Protein AF-A0A399D412-F1 (afdb_monomer_lite)

pLDDT: mean 75.45, std 20.26, range [28.3, 97.81]

Organism: NCBI:txid1628158

Sequence (293 aa):
MKQNFAQKLLRFIIVVLCISCSSNGYAQKTFTVICDKTDNTVKVVESEVKSPNFIPIKGGFPFRQVAQKWIDQNYTTTQCNPGEIIDQIKTQSQPQNAPPQQNNATTPQQNKPASGNSNLQTQSSQAPDKFNNTSLLLDIKFSNLGKTLMLKNNLVPGIELGVEQLIGKEIYVGTGILFNAYYATIDQGGENSQFYYFGRIPAFLGYRTKTSGMVFMGEAGVQVNTKMVSTEDDRSVMGRTGTDSSVNLLGRLKMGSETVMFELGTELWLTKLFENYEDFNMTSIYLGLRFYF

Secondary structure (DSSP, 8-state):
-THHHHHHHHHHHHHHHHHHTT--------EEEEEETTTTEEEEEETT---TTEEEEEEEESSHHHHHHHHHHH-SSSB--HHHHHHHHHHHTS----PPPP-------------------------------EEEEEEEEEETHHHHTT-SSS-EEEEEEEEEEEEESSEEEEEEEEEEEEEEEEESSSEEEEEEEEEEEEEEEEEEEEETTEEEEEEEEEEEEPPPEESSSS-SBTTBPBPTTEEEEEEEEEEE-SSEEEEEEEEEE-S-SBTT-TT---EEEEEEEEEE-

Radius of gyration: 26.48 Å; chains: 1; bounding box: 76×54×76 Å

Structure (mmCIF, N/CA/C/O backbone):
data_AF-A0A399D412-F1
#
_entry.id   AF-A0A399D412-F1
#
loop_
_atom_site.group_PDB
_atom_site.id
_atom_site.type_symbol
_atom_site.label_atom_id
_atom_site.label_alt_id
_atom_site.label_comp_id
_atom_site.label_asym_id
_atom_site.label_entity_id
_atom_site.label_seq_id
_atom_site.pdbx_PDB_ins_code
_atom_site.Cartn_x
_atom_site.Cartn_y
_atom_site.Cartn_z
_atom_site.occupancy
_atom_site.B_iso_or_equiv
_atom_site.auth_seq_id
_atom_site.auth_comp_id
_atom_site.auth_asym_id
_atom_site.auth_atom_id
_atom_site.pdbx_PDB_model_num
ATOM 1 N N . MET A 1 1 ? -7.552 -15.126 34.693 1.00 50.28 1 MET A N 1
ATOM 2 C CA . MET A 1 1 ? -7.941 -14.339 33.493 1.00 50.28 1 MET A CA 1
ATOM 3 C C . MET A 1 1 ? -6.876 -14.240 32.387 1.00 50.28 1 MET A C 1
ATOM 5 O O . MET A 1 1 ? -7.272 -14.040 31.249 1.00 50.28 1 MET A O 1
ATOM 9 N N . LYS A 1 2 ? -5.564 -14.416 32.636 1.00 47.50 2 LYS A N 1
ATOM 10 C CA . LYS A 1 2 ? -4.517 -14.261 31.593 1.00 47.50 2 LYS A CA 1
ATOM 11 C C . LYS A 1 2 ? -4.468 -15.362 30.508 1.00 47.50 2 LYS A C 1
ATOM 13 O O . LYS A 1 2 ? -4.038 -15.080 29.397 1.00 47.50 2 LYS A O 1
ATOM 18 N N . GLN A 1 3 ? -4.950 -16.581 30.779 1.00 52.12 3 GLN A N 1
ATOM 19 C CA . GLN A 1 3 ? -4.881 -17.704 29.820 1.00 52.12 3 GLN A CA 1
ATOM 20 C C . GLN A 1 3 ? -5.785 -17.550 28.581 1.00 52.12 3 GLN A C 1
ATOM 22 O O . GLN A 1 3 ? -5.447 -18.058 27.517 1.00 52.12 3 GLN A O 1
ATOM 27 N N . ASN A 1 4 ? -6.887 -16.797 28.670 1.00 62.22 4 ASN A N 1
ATOM 28 C CA . ASN A 1 4 ? -7.841 -16.668 27.559 1.00 62.22 4 ASN A CA 1
ATOM 29 C C . ASN A 1 4 ? -7.385 -15.707 26.449 1.00 62.22 4 ASN A C 1
ATOM 31 O O . ASN A 1 4 ? -7.871 -15.806 25.326 1.00 62.22 4 ASN A O 1
ATOM 35 N N . PHE A 1 5 ? -6.475 -14.771 26.733 1.00 57.50 5 PHE A N 1
ATOM 36 C CA . PHE A 1 5 ? -6.055 -13.772 25.746 1.00 57.50 5 PHE A CA 1
ATOM 37 C C . PHE A 1 5 ? -5.036 -14.342 24.755 1.00 57.50 5 PHE A C 1
ATOM 39 O O . PHE A 1 5 ? -5.228 -14.226 23.549 1.00 57.50 5 PHE A O 1
ATOM 46 N N . ALA A 1 6 ? -4.014 -15.046 25.252 1.00 63.59 6 ALA A N 1
ATOM 47 C CA . ALA A 1 6 ? -2.998 -15.678 24.407 1.00 63.59 6 ALA A CA 1
ATOM 48 C C . ALA A 1 6 ? -3.611 -16.719 23.455 1.00 63.59 6 ALA A C 1
ATOM 50 O O . ALA A 1 6 ? -3.261 -16.778 22.280 1.00 63.59 6 ALA A O 1
ATOM 51 N N . GLN A 1 7 ? -4.592 -17.487 23.936 1.00 65.94 7 GLN A N 1
ATOM 52 C CA . GLN A 1 7 ? -5.271 -18.496 23.127 1.00 65.94 7 GLN A CA 1
ATOM 53 C C . GLN A 1 7 ? -6.190 -17.878 22.059 1.00 65.94 7 GLN A C 1
ATOM 55 O O . GLN A 1 7 ? -6.296 -18.415 20.958 1.00 65.94 7 GLN A O 1
ATOM 60 N N . LYS A 1 8 ? -6.822 -16.730 22.346 1.00 66.62 8 LYS A N 1
ATOM 61 C CA . LYS A 1 8 ? -7.609 -15.968 21.361 1.00 66.62 8 LYS A CA 1
ATOM 62 C C . LYS A 1 8 ? -6.719 -15.288 20.317 1.00 66.62 8 LYS A C 1
ATOM 64 O O . LYS A 1 8 ? -7.045 -15.337 19.136 1.00 66.62 8 LYS A O 1
ATOM 69 N N . LEU A 1 9 ? -5.582 -14.731 20.736 1.00 61.41 9 LEU A N 1
ATOM 70 C CA . LEU A 1 9 ? -4.597 -14.111 19.848 1.00 61.41 9 LEU A CA 1
ATOM 71 C C . LEU A 1 9 ? -3.984 -15.140 18.888 1.00 61.41 9 LEU A C 1
ATOM 73 O O . LEU A 1 9 ? -3.915 -14.894 17.689 1.00 61.41 9 LEU A O 1
ATOM 77 N N . LEU A 1 10 ? -3.623 -16.323 19.394 1.00 74.75 10 LEU A N 1
ATOM 78 C CA . LEU A 1 10 ? -3.091 -17.410 18.571 1.00 74.75 10 LEU A CA 1
ATOM 79 C C . LEU A 1 10 ? -4.107 -17.876 17.518 1.00 74.75 10 LEU A C 1
ATOM 81 O O . LEU A 1 10 ? -3.754 -18.060 16.357 1.00 74.75 10 LEU A O 1
ATOM 85 N N . ARG A 1 11 ? -5.385 -18.015 17.898 1.00 72.00 11 ARG A N 1
ATOM 86 C CA . ARG A 1 11 ? -6.461 -18.373 16.958 1.00 72.00 11 ARG A CA 1
ATOM 87 C C . ARG A 1 11 ? -6.680 -17.297 15.896 1.00 72.00 11 ARG A C 1
ATOM 89 O O . ARG A 1 11 ? -6.869 -17.639 14.736 1.00 72.00 11 ARG A O 1
ATOM 96 N N . PHE A 1 12 ? -6.618 -16.022 16.274 1.00 73.19 12 PHE A N 1
ATOM 97 C CA . PHE A 1 12 ? -6.732 -14.910 15.332 1.00 73.19 12 PHE A CA 1
ATOM 98 C C . PHE A 1 12 ? -5.582 -14.907 14.315 1.00 73.19 12 PHE A C 1
ATOM 100 O O . PHE A 1 12 ? -5.836 -14.818 13.119 1.00 73.19 12 PHE A O 1
ATOM 107 N N . ILE A 1 13 ? -4.339 -15.102 14.772 1.00 72.00 13 ILE A N 1
ATOM 108 C CA . ILE A 1 13 ? -3.161 -15.195 13.894 1.00 72.00 13 ILE A CA 1
ATOM 109 C C . ILE A 1 13 ? -3.310 -16.351 12.900 1.00 72.00 13 ILE A C 1
ATOM 111 O O . ILE A 1 13 ? -3.054 -16.163 11.716 1.00 72.00 13 ILE A O 1
ATOM 115 N N . ILE A 1 14 ? -3.767 -17.524 13.351 1.00 76.19 14 ILE A N 1
ATOM 116 C CA . ILE A 1 14 ? -3.972 -18.690 12.476 1.00 76.19 14 ILE A CA 1
ATOM 117 C C . ILE A 1 14 ? -5.048 -18.408 11.420 1.00 76.19 14 ILE A C 1
ATOM 119 O O . ILE A 1 14 ? -4.842 -18.715 10.251 1.00 76.19 14 ILE A O 1
ATOM 123 N N . VAL A 1 15 ? -6.170 -17.788 11.800 1.00 74.12 15 VAL A N 1
ATOM 124 C CA . VAL A 1 15 ? -7.241 -17.434 10.853 1.00 74.12 15 VAL A CA 1
ATOM 125 C C . VAL A 1 15 ? -6.747 -16.426 9.816 1.00 74.12 15 VAL A C 1
ATOM 127 O O . VAL A 1 15 ? -6.987 -16.618 8.627 1.00 74.12 15 VAL A O 1
ATOM 130 N N . VAL A 1 16 ? -6.004 -15.401 10.241 1.00 68.00 16 VAL A N 1
ATOM 131 C CA . VAL A 1 16 ? -5.380 -14.431 9.330 1.00 68.00 16 VAL A CA 1
ATOM 132 C C . VAL A 1 16 ? -4.408 -15.127 8.376 1.00 68.00 16 VAL A C 1
ATOM 134 O O . VAL A 1 16 ? -4.472 -14.891 7.175 1.00 68.00 16 VAL A O 1
ATOM 137 N N . LEU A 1 17 ? -3.565 -16.037 8.875 1.00 59.31 17 LEU A N 1
ATOM 138 C CA . LEU A 1 17 ? -2.617 -16.786 8.048 1.00 59.31 17 LEU A CA 1
ATOM 139 C C . LEU A 1 17 ? -3.335 -17.665 7.005 1.00 59.31 17 LEU A C 1
ATOM 141 O O . LEU A 1 17 ? -2.934 -17.697 5.845 1.00 59.31 17 LEU A O 1
ATOM 145 N N . CYS A 1 18 ? -4.429 -18.332 7.389 1.00 57.56 18 CYS A N 1
ATOM 146 C CA . CYS A 1 18 ? -5.237 -19.146 6.477 1.00 57.56 18 CYS A CA 1
ATOM 147 C C . CYS A 1 18 ? -5.948 -18.309 5.399 1.00 57.56 18 CYS A C 1
ATOM 149 O O . CYS A 1 18 ? -6.050 -18.753 4.253 1.00 57.56 18 CYS A O 1
ATOM 151 N N . ILE A 1 19 ? -6.406 -17.099 5.736 1.00 59.94 19 ILE A N 1
ATOM 152 C CA . ILE A 1 19 ? -7.005 -16.164 4.769 1.00 59.94 19 ILE A CA 1
ATOM 153 C C . ILE A 1 19 ? -5.931 -15.645 3.796 1.00 59.94 19 ILE A C 1
ATOM 155 O O . ILE A 1 19 ? -6.158 -15.618 2.589 1.00 59.94 19 ILE A O 1
ATOM 159 N N . SER A 1 20 ? -4.727 -15.336 4.284 1.00 50.75 20 SER A N 1
ATOM 160 C CA . SER A 1 20 ? -3.604 -14.896 3.443 1.00 50.75 20 SER A CA 1
ATOM 161 C C . SER A 1 20 ? -3.087 -15.986 2.493 1.00 50.75 20 SER A C 1
ATOM 163 O O . SER A 1 20 ? -2.606 -15.675 1.409 1.00 50.75 20 SER A O 1
ATOM 165 N N . CYS A 1 21 ? -3.203 -17.268 2.856 1.00 49.47 21 CYS A N 1
ATOM 166 C CA . CYS A 1 21 ? -2.848 -18.382 1.966 1.00 49.47 21 CYS A CA 1
ATOM 167 C C . CYS A 1 21 ? -3.932 -18.721 0.928 1.00 49.47 21 CYS A C 1
ATOM 169 O O . CYS A 1 21 ? -3.657 -19.486 0.006 1.00 49.47 21 CYS A O 1
ATOM 171 N N . SER A 1 22 ? -5.152 -18.187 1.056 1.00 45.44 22 SER A N 1
ATOM 172 C CA . SER A 1 22 ? -6.260 -18.455 0.125 1.00 45.44 22 SER A CA 1
ATOM 173 C C . SER A 1 22 ? -6.490 -17.344 -0.907 1.00 45.44 22 SER A C 1
ATOM 175 O O . SER A 1 22 ? -7.278 -17.531 -1.836 1.00 45.44 22 SER A O 1
ATOM 177 N N . SER A 1 23 ? -5.747 -16.233 -0.842 1.00 44.00 23 SER A N 1
ATOM 178 C CA . SER A 1 23 ? -5.711 -15.232 -1.910 1.00 44.00 23 SER A CA 1
ATOM 179 C C . SER A 1 23 ? -4.817 -15.692 -3.066 1.00 44.00 23 SER A C 1
ATOM 181 O O . SER A 1 23 ? -3.733 -15.155 -3.291 1.00 44.00 23 SER A O 1
ATOM 183 N N . ASN A 1 24 ? -5.288 -16.672 -3.840 1.00 40.19 24 ASN A N 1
ATOM 184 C CA . ASN A 1 24 ? -4.890 -16.764 -5.241 1.00 40.19 24 ASN A CA 1
ATOM 185 C C . ASN A 1 24 ? -5.432 -15.507 -5.927 1.00 40.19 24 ASN A C 1
ATOM 187 O O . ASN A 1 24 ? -6.627 -15.411 -6.209 1.00 40.19 24 ASN A O 1
ATOM 191 N N . GLY A 1 25 ? -4.564 -14.513 -6.111 1.00 42.28 25 GLY A N 1
ATOM 192 C CA . GLY A 1 25 ? -4.882 -13.293 -6.835 1.00 42.28 25 GLY A CA 1
ATOM 193 C C . GLY A 1 25 ? -5.273 -13.640 -8.264 1.00 42.28 25 GLY A C 1
ATOM 194 O O . GLY A 1 25 ? -4.416 -13.849 -9.117 1.00 42.28 25 GLY A O 1
ATOM 195 N N . TYR A 1 26 ? -6.574 -13.700 -8.533 1.00 40.09 26 TYR A N 1
ATOM 196 C CA . TYR A 1 26 ? -7.071 -13.546 -9.888 1.00 40.09 26 TYR A CA 1
ATOM 197 C C . TYR A 1 26 ? -6.725 -12.117 -10.304 1.00 40.09 26 TYR A C 1
ATOM 199 O O . TYR A 1 26 ? -7.388 -11.169 -9.883 1.00 40.09 26 TYR A O 1
ATOM 207 N N . ALA A 1 27 ? -5.654 -11.958 -11.084 1.00 48.38 27 ALA A N 1
ATOM 208 C CA . ALA A 1 27 ? -5.396 -10.724 -11.806 1.00 48.38 27 ALA A CA 1
ATOM 209 C C . ALA A 1 27 ? -6.694 -10.331 -12.527 1.00 48.38 27 ALA A C 1
ATOM 211 O O . ALA A 1 27 ? -7.314 -11.156 -13.208 1.00 48.38 27 ALA A O 1
ATOM 212 N N . GLN A 1 28 ? -7.165 -9.105 -12.298 1.00 56.47 28 GLN A N 1
ATOM 213 C CA . GLN A 1 28 ? -8.397 -8.622 -12.901 1.00 56.47 28 GLN A CA 1
ATOM 214 C C . GLN A 1 28 ? -8.167 -8.507 -14.410 1.00 56.47 28 GLN A C 1
ATOM 216 O O . GLN A 1 28 ? -7.601 -7.527 -14.889 1.00 56.47 28 GLN A O 1
ATOM 221 N N . LYS A 1 29 ? -8.571 -9.541 -15.154 1.00 70.44 29 LYS A N 1
ATOM 222 C CA . LYS A 1 29 ? -8.449 -9.580 -16.610 1.00 70.44 29 LYS A CA 1
ATOM 223 C C . LYS A 1 29 ? -9.196 -8.392 -17.203 1.00 70.44 29 LYS A C 1
ATOM 225 O O . LYS A 1 29 ? -10.419 -8.310 -17.103 1.00 70.44 29 LYS A O 1
ATOM 230 N N . THR A 1 30 ? -8.461 -7.474 -17.816 1.00 79.62 30 THR A N 1
ATOM 231 C CA . THR A 1 30 ? -9.054 -6.393 -18.604 1.00 79.62 30 THR A CA 1
ATOM 232 C C . THR A 1 30 ? -9.089 -6.789 -20.073 1.00 79.62 30 THR A C 1
ATOM 234 O O . THR A 1 30 ? -8.320 -7.638 -20.529 1.00 79.62 30 THR A O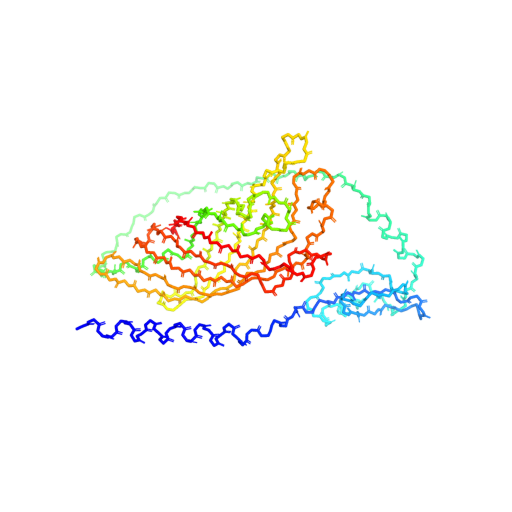 1
ATOM 237 N N . PHE A 1 31 ? -9.999 -6.180 -20.821 1.00 80.12 31 PHE A N 1
ATOM 238 C CA . PHE A 1 31 ? -10.191 -6.429 -22.240 1.00 80.12 31 PHE A CA 1
ATOM 239 C C . PHE A 1 31 ? -9.891 -5.168 -23.042 1.00 80.12 31 PHE A C 1
ATOM 241 O O . PHE A 1 31 ? -10.177 -4.046 -22.613 1.00 80.12 31 PHE A O 1
ATOM 248 N N . THR A 1 32 ? -9.343 -5.372 -24.232 1.00 81.88 32 THR A N 1
ATOM 249 C CA . THR A 1 32 ? -9.021 -4.324 -25.193 1.00 81.88 32 THR A CA 1
ATOM 250 C C . THR A 1 32 ? -9.674 -4.652 -26.527 1.00 81.88 32 THR A C 1
ATOM 252 O O . THR A 1 32 ? -9.664 -5.793 -26.986 1.00 81.88 32 THR A O 1
ATOM 255 N N . VAL A 1 33 ? -10.275 -3.638 -27.138 1.00 84.25 33 VAL A N 1
ATOM 256 C CA . VAL A 1 33 ? -10.802 -3.685 -28.498 1.00 84.25 33 VAL A CA 1
ATOM 257 C C . VAL A 1 33 ? -9.667 -3.354 -29.455 1.00 84.25 33 VAL A C 1
ATOM 259 O O . VAL A 1 33 ? -9.006 -2.322 -29.313 1.00 84.25 33 VAL A O 1
ATOM 262 N N . ILE A 1 34 ? -9.443 -4.236 -30.420 1.00 85.81 34 ILE A N 1
ATOM 263 C CA . ILE A 1 34 ? -8.365 -4.159 -31.404 1.00 85.81 34 ILE A CA 1
ATOM 264 C C . ILE A 1 34 ? -8.921 -4.226 -32.828 1.00 85.81 34 ILE A C 1
ATOM 266 O O . ILE A 1 34 ? -9.996 -4.779 -33.047 1.00 85.81 34 ILE A O 1
ATOM 270 N N . CYS A 1 35 ? -8.155 -3.728 -33.793 1.00 83.94 35 CYS A N 1
ATOM 271 C CA . CYS A 1 35 ? -8.269 -4.104 -35.199 1.00 83.94 35 CYS A CA 1
ATOM 272 C C . CYS A 1 35 ? -7.188 -5.143 -35.518 1.00 83.94 35 CYS A C 1
ATOM 274 O O . CYS A 1 35 ? -6.001 -4.894 -35.285 1.00 83.94 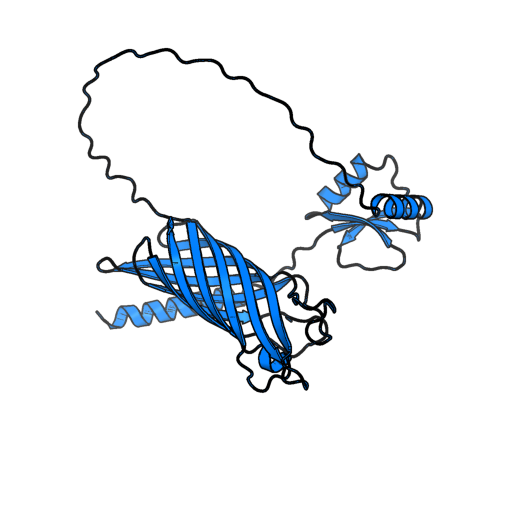35 CYS A O 1
ATOM 276 N N . ASP A 1 36 ? -7.590 -6.310 -36.013 1.00 82.81 36 ASP A N 1
ATOM 277 C CA . ASP A 1 36 ? -6.678 -7.375 -36.422 1.00 82.81 36 ASP A CA 1
ATOM 278 C C . ASP A 1 36 ? -6.274 -7.186 -37.891 1.00 82.81 36 ASP A C 1
ATOM 280 O O . ASP A 1 36 ? -7.111 -7.230 -38.787 1.00 82.81 36 ASP A O 1
ATOM 284 N N . LYS A 1 37 ? -4.979 -6.978 -38.150 1.00 80.62 37 LYS A N 1
ATOM 285 C CA . LYS A 1 37 ? -4.427 -6.780 -39.501 1.00 80.62 37 LYS A CA 1
ATOM 286 C C . LYS A 1 37 ? -4.521 -8.027 -40.383 1.00 80.62 37 LYS A C 1
ATOM 288 O O . LYS A 1 37 ? -4.334 -7.916 -41.590 1.00 80.62 37 LYS A O 1
ATOM 293 N N . THR A 1 38 ? -4.719 -9.211 -39.800 1.00 82.38 38 THR A N 1
ATOM 294 C CA . THR A 1 38 ? -4.730 -10.468 -40.565 1.00 82.38 38 THR A CA 1
ATOM 295 C C . THR A 1 38 ? -6.033 -10.677 -41.325 1.00 82.38 38 THR A C 1
ATOM 297 O O . THR A 1 38 ? -6.003 -11.171 -42.449 1.00 82.38 38 THR A O 1
ATOM 300 N N . ASP A 1 39 ? -7.159 -10.273 -40.739 1.00 83.19 39 ASP A N 1
ATOM 301 C CA . ASP A 1 39 ? -8.488 -10.418 -41.336 1.00 83.19 39 ASP A CA 1
ATOM 302 C C . ASP A 1 39 ? -9.276 -9.104 -41.422 1.00 83.19 39 ASP A C 1
ATOM 304 O O . ASP A 1 39 ? -10.410 -9.101 -41.896 1.00 83.19 39 ASP A O 1
ATOM 308 N N . ASN A 1 40 ? -8.660 -7.982 -41.033 1.00 83.44 40 ASN A N 1
ATOM 309 C CA . ASN A 1 40 ? -9.241 -6.640 -41.052 1.00 83.44 40 ASN A CA 1
ATOM 310 C C . ASN A 1 40 ? -10.556 -6.556 -40.268 1.00 83.44 40 ASN A C 1
ATOM 312 O O . ASN A 1 40 ? -11.502 -5.891 -40.697 1.00 83.44 40 ASN A O 1
ATOM 316 N N . THR A 1 41 ? -10.631 -7.232 -39.117 1.00 83.06 41 THR A N 1
ATOM 317 C CA . THR A 1 41 ? -11.820 -7.205 -38.255 1.00 83.06 41 THR A CA 1
ATOM 318 C C . THR A 1 41 ? -11.560 -6.633 -36.867 1.00 83.06 41 THR A C 1
ATOM 320 O O . THR A 1 41 ? -10.465 -6.738 -36.305 1.00 83.06 41 THR A O 1
ATOM 323 N N . VAL A 1 42 ? -12.596 -6.014 -36.298 1.00 84.94 42 VAL A N 1
ATOM 324 C CA . VAL A 1 42 ? -12.584 -5.514 -34.923 1.00 84.94 42 VAL A CA 1
ATOM 325 C C . VAL A 1 42 ? -12.866 -6.667 -33.969 1.00 84.94 42 VAL A C 1
ATOM 327 O O . VAL A 1 42 ? -13.893 -7.338 -34.073 1.00 84.94 42 VAL A O 1
ATOM 330 N N . LYS A 1 43 ? -11.967 -6.890 -33.010 1.00 86.06 43 LYS A N 1
ATOM 331 C CA . LYS A 1 43 ? -12.070 -7.985 -32.038 1.00 86.06 43 LYS A CA 1
ATOM 332 C C . LYS A 1 43 ? -11.839 -7.492 -30.621 1.00 86.06 43 LYS A C 1
ATOM 334 O O . LYS A 1 43 ? -11.147 -6.506 -30.386 1.00 86.06 43 LYS A O 1
ATOM 339 N N . VAL A 1 44 ? -12.382 -8.233 -29.662 1.00 84.19 44 VAL A N 1
ATOM 340 C CA . VAL A 1 44 ? -12.054 -8.072 -28.244 1.00 84.19 44 VAL A CA 1
ATOM 341 C C . VAL A 1 44 ? -11.014 -9.115 -27.857 1.00 84.19 44 VAL A C 1
ATOM 343 O O . VAL A 1 44 ? -11.271 -10.312 -27.993 1.00 84.19 44 VAL A O 1
ATOM 346 N N . VAL A 1 45 ? -9.880 -8.664 -27.331 1.00 82.88 45 VAL A N 1
ATOM 347 C CA . VAL A 1 45 ? -8.813 -9.515 -26.788 1.00 82.88 45 VAL A CA 1
ATOM 348 C C . VAL A 1 45 ? -8.571 -9.190 -25.317 1.00 82.88 45 VAL A C 1
ATOM 350 O O . VAL A 1 45 ? -8.937 -8.116 -24.837 1.00 82.88 45 VAL A O 1
ATOM 353 N N . GLU A 1 46 ? -7.982 -10.126 -24.575 1.00 81.19 46 GLU A N 1
ATOM 354 C CA . GLU A 1 46 ? -7.469 -9.831 -23.233 1.00 81.19 46 GLU A CA 1
ATOM 355 C C . GLU A 1 46 ? -6.306 -8.834 -23.363 1.00 81.19 46 GLU A C 1
ATOM 357 O O . GLU A 1 46 ? -5.471 -8.977 -24.256 1.00 81.19 46 GLU A O 1
ATOM 362 N N . SER A 1 47 ? -6.246 -7.816 -22.500 1.00 76.62 47 SER A N 1
ATOM 363 C CA . SER A 1 47 ? -5.256 -6.727 -22.598 1.00 76.62 47 SER A CA 1
ATOM 364 C C . SER A 1 47 ? -3.800 -7.200 -22.481 1.00 76.62 47 SER A C 1
ATOM 366 O O . SER A 1 47 ? -2.884 -6.483 -22.875 1.00 76.62 47 SER A O 1
ATOM 368 N N . GLU A 1 48 ? -3.581 -8.402 -21.949 1.00 74.69 48 GLU A N 1
ATOM 369 C CA . GLU A 1 48 ? -2.266 -9.039 -21.826 1.00 74.69 48 GLU A CA 1
ATOM 370 C C . GLU A 1 48 ? -1.767 -9.628 -23.159 1.00 74.69 48 GLU A C 1
ATOM 372 O O . GLU A 1 48 ? -0.566 -9.830 -23.342 1.00 74.69 48 GLU A O 1
ATOM 377 N N . VAL A 1 49 ? -2.664 -9.870 -24.123 1.00 71.44 49 VAL A N 1
ATOM 378 C CA . VAL A 1 49 ? -2.319 -10.463 -25.420 1.00 71.44 49 VAL A CA 1
ATOM 379 C C . VAL A 1 49 ? -1.740 -9.390 -26.342 1.00 71.44 49 VAL A C 1
ATOM 381 O O . VAL A 1 49 ? -2.464 -8.622 -26.977 1.00 71.44 49 VAL A O 1
ATOM 384 N N . LYS A 1 50 ? -0.408 -9.360 -26.452 1.00 73.19 50 LYS A N 1
ATOM 385 C CA . LYS A 1 50 ? 0.321 -8.489 -27.385 1.00 73.19 50 LYS A CA 1
ATOM 386 C C . LYS A 1 50 ? 0.663 -9.256 -28.666 1.00 73.19 50 LYS A C 1
ATOM 388 O O . LYS A 1 50 ? 1.353 -10.269 -28.618 1.00 73.19 50 LYS A O 1
ATOM 393 N N . SER A 1 51 ? 0.209 -8.757 -29.816 1.00 74.38 51 SER A N 1
ATOM 394 C CA . SER A 1 51 ? 0.563 -9.274 -31.146 1.00 74.38 51 SER A CA 1
ATOM 395 C C . SER A 1 51 ? 0.912 -8.114 -32.085 1.00 74.38 51 SER A C 1
ATOM 397 O O . SER A 1 51 ? 0.197 -7.111 -32.076 1.00 74.38 51 SER A O 1
ATOM 399 N N . PRO A 1 52 ? 1.943 -8.234 -32.946 1.00 72.62 52 PRO A N 1
ATOM 400 C CA . PRO A 1 52 ? 2.266 -7.225 -33.966 1.00 72.62 52 PRO A CA 1
ATOM 401 C C . PRO A 1 52 ? 1.120 -6.949 -34.956 1.00 72.62 52 PRO A C 1
ATOM 403 O O . PRO A 1 52 ? 1.071 -5.895 -35.607 1.00 72.62 52 PRO A O 1
ATOM 406 N N . ASN A 1 53 ? 0.191 -7.903 -35.064 1.00 78.56 53 ASN A N 1
ATOM 407 C CA . ASN A 1 53 ? -0.974 -7.826 -35.935 1.00 78.56 53 ASN A CA 1
ATOM 408 C C . ASN A 1 53 ? -2.164 -7.108 -35.292 1.00 78.56 53 ASN A C 1
ATOM 410 O O . ASN A 1 53 ? -3.143 -6.851 -35.980 1.00 78.56 53 ASN A O 1
ATOM 414 N N . PHE A 1 54 ? -2.099 -6.759 -34.005 1.00 81.44 54 PHE A N 1
ATOM 415 C CA . PHE A 1 54 ? -3.199 -6.106 -33.299 1.00 81.44 54 PHE A CA 1
ATOM 416 C C . PHE A 1 54 ? -2.942 -4.608 -33.170 1.00 81.44 54 PHE A C 1
ATOM 418 O O . PHE A 1 54 ? -1.929 -4.182 -32.616 1.00 81.44 54 PHE A O 1
ATOM 425 N N . ILE A 1 55 ? -3.873 -3.801 -33.673 1.00 81.38 55 ILE A N 1
ATOM 426 C CA . ILE A 1 55 ? -3.874 -2.348 -33.488 1.00 81.38 55 ILE A CA 1
ATOM 427 C C . ILE A 1 55 ? -4.881 -2.030 -32.382 1.00 81.38 55 ILE A C 1
ATOM 429 O O . ILE A 1 55 ? -6.076 -2.243 -32.595 1.00 81.38 55 ILE A O 1
ATOM 433 N N . PRO A 1 56 ? -4.450 -1.556 -31.202 1.00 80.81 56 PRO A N 1
ATOM 434 C CA . PRO A 1 56 ? -5.370 -1.223 -30.123 1.00 80.81 56 PRO A CA 1
ATOM 435 C C . PRO A 1 56 ? -6.207 0.002 -30.498 1.00 80.81 56 PRO A C 1
ATOM 437 O O . PRO A 1 56 ? -5.663 1.047 -30.836 1.00 80.81 56 PRO A O 1
ATOM 440 N N . ILE A 1 57 ? -7.530 -0.136 -30.416 1.00 81.94 57 ILE A N 1
ATOM 441 C CA . ILE A 1 57 ? -8.489 0.953 -30.642 1.00 81.94 57 ILE A CA 1
ATOM 442 C C . ILE A 1 57 ? -8.888 1.560 -29.294 1.00 81.94 57 ILE A C 1
ATOM 444 O O . ILE A 1 57 ? -8.830 2.772 -29.108 1.00 81.94 57 ILE A O 1
ATOM 448 N N . LYS A 1 58 ? -9.294 0.714 -28.334 1.00 78.12 58 LYS A N 1
ATOM 449 C CA . LYS A 1 58 ? -9.723 1.152 -26.999 1.00 78.12 58 LYS A CA 1
ATOM 450 C C . LYS A 1 58 ? -9.522 0.058 -25.953 1.00 78.12 58 LYS A C 1
ATOM 452 O O . LYS A 1 58 ? -9.999 -1.058 -26.133 1.00 78.12 58 LYS A O 1
ATOM 457 N N . GLY A 1 59 ? -8.836 0.378 -24.857 1.00 82.69 59 GLY A N 1
ATOM 458 C CA . GLY A 1 59 ? -8.521 -0.559 -23.771 1.00 82.69 59 GLY A CA 1
ATOM 459 C C . GLY A 1 59 ? -9.276 -0.295 -22.467 1.00 82.69 59 GLY A C 1
ATOM 460 O O . GLY A 1 59 ? -10.066 0.643 -22.367 1.00 82.69 59 GLY A O 1
ATOM 461 N N . GLY A 1 60 ? -8.991 -1.118 -21.455 1.00 74.62 60 GLY A N 1
ATOM 462 C CA . GLY A 1 60 ? -9.422 -0.888 -20.069 1.00 74.62 60 GLY A CA 1
ATOM 463 C C . GLY A 1 60 ? -10.834 -1.369 -19.734 1.00 74.62 60 GLY A C 1
ATOM 464 O O . GLY A 1 60 ? -11.398 -0.959 -18.722 1.00 74.62 60 GLY A O 1
ATOM 465 N N . PHE A 1 61 ? -11.429 -2.236 -20.556 1.00 80.00 61 PHE A N 1
ATOM 466 C CA . PHE A 1 61 ? -12.757 -2.765 -20.263 1.00 80.00 61 PHE A CA 1
ATOM 467 C C . PHE A 1 61 ? -12.685 -3.839 -19.166 1.00 80.00 61 PHE A C 1
ATOM 469 O O . PHE A 1 61 ? -11.929 -4.798 -19.316 1.00 80.00 61 PHE A O 1
ATOM 476 N N . PRO A 1 62 ? -13.496 -3.749 -18.096 1.00 75.25 62 PRO A N 1
ATOM 477 C CA . PRO A 1 62 ? -13.489 -4.742 -17.018 1.00 75.25 62 PRO A CA 1
ATOM 478 C C . PRO A 1 62 ? -14.174 -6.060 -17.411 1.00 75.25 62 PRO A C 1
ATOM 480 O O . PRO A 1 62 ? -13.963 -7.081 -16.767 1.00 75.25 62 PRO A O 1
ATOM 483 N N . PHE A 1 63 ? -14.992 -6.055 -18.473 1.00 80.38 63 PHE A N 1
ATOM 484 C CA . PHE A 1 63 ? -15.703 -7.234 -18.968 1.00 80.38 63 PHE A CA 1
ATOM 485 C C . PHE A 1 63 ? -15.751 -7.248 -20.498 1.00 80.38 63 PHE A C 1
ATOM 487 O O . PHE A 1 63 ? -16.034 -6.224 -21.128 1.00 80.38 63 PHE A O 1
ATO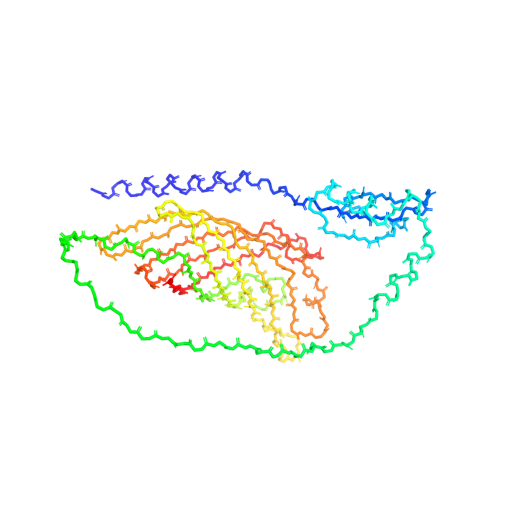M 494 N N . ARG A 1 64 ? -15.586 -8.433 -21.099 1.00 81.12 64 ARG A N 1
ATOM 495 C CA . ARG A 1 64 ? -15.668 -8.643 -22.556 1.00 81.12 64 ARG A CA 1
ATOM 496 C C . ARG A 1 64 ? -16.985 -8.145 -23.160 1.00 81.12 64 ARG A C 1
ATOM 498 O O . ARG A 1 64 ? -16.986 -7.604 -24.256 1.00 81.12 64 ARG A O 1
ATOM 505 N N . GLN A 1 65 ? -18.095 -8.288 -22.436 1.00 85.62 65 GLN A N 1
ATOM 506 C CA . GLN A 1 65 ? -19.421 -7.841 -22.882 1.00 85.62 65 GLN A CA 1
ATOM 507 C C . GLN A 1 65 ? -19.506 -6.317 -23.026 1.00 85.62 65 GLN A C 1
ATOM 509 O O . GLN A 1 65 ? -20.158 -5.819 -23.937 1.00 85.62 65 GLN A O 1
ATOM 514 N N . VAL A 1 66 ? -18.823 -5.571 -22.151 1.00 78.19 66 VAL A N 1
ATOM 515 C CA . VAL A 1 66 ? -18.781 -4.104 -22.224 1.00 78.19 66 VAL A CA 1
ATOM 516 C C . VAL A 1 66 ? -17.937 -3.665 -23.418 1.00 78.19 66 VAL A C 1
ATOM 518 O O . VAL A 1 66 ? -18.345 -2.768 -24.149 1.00 78.19 66 VAL A O 1
ATOM 521 N N . ALA A 1 67 ? -16.808 -4.340 -23.658 1.00 82.69 67 ALA A N 1
ATOM 522 C CA . ALA A 1 67 ? -15.994 -4.123 -24.852 1.00 82.69 67 ALA A CA 1
ATOM 523 C C . ALA A 1 67 ? -16.778 -4.433 -26.141 1.00 82.69 67 ALA A C 1
ATOM 525 O O . ALA A 1 67 ? -16.744 -3.643 -27.079 1.00 82.69 67 ALA A O 1
ATOM 526 N N . GLN A 1 68 ? -17.543 -5.530 -26.165 1.00 81.38 68 GLN A N 1
ATOM 527 C CA . GLN A 1 68 ? -18.382 -5.891 -27.310 1.00 81.38 68 GLN A CA 1
ATOM 528 C C . GLN A 1 68 ? -19.488 -4.861 -27.553 1.00 81.38 68 GLN A C 1
ATOM 530 O O . GLN A 1 68 ? -19.628 -4.365 -28.662 1.00 81.38 68 GLN A O 1
ATOM 535 N N . LYS A 1 69 ? -20.203 -4.451 -26.500 1.00 85.69 69 LYS A N 1
ATOM 536 C CA . LYS A 1 69 ? -21.223 -3.402 -26.599 1.00 85.69 69 LYS A CA 1
ATOM 537 C C . LYS A 1 69 ? -20.641 -2.086 -27.117 1.00 85.69 69 LYS A C 1
ATOM 539 O O . LYS A 1 69 ? -21.317 -1.359 -27.836 1.00 85.69 69 LYS A O 1
ATOM 544 N N . TRP A 1 70 ? -19.397 -1.768 -26.756 1.00 87.38 70 TRP A N 1
ATOM 545 C CA . TRP A 1 70 ? -18.713 -0.599 -27.295 1.00 87.38 70 TRP A CA 1
ATOM 546 C C . TRP A 1 70 ? -18.441 -0.740 -28.800 1.00 87.38 70 TRP A C 1
ATOM 548 O O . TRP A 1 70 ? -18.676 0.223 -29.526 1.00 87.38 70 TRP A O 1
ATOM 558 N N . ILE A 1 71 ? -18.022 -1.918 -29.283 1.00 82.69 71 ILE A N 1
ATOM 559 C CA . ILE A 1 71 ? -17.890 -2.190 -30.727 1.00 82.69 71 ILE A CA 1
ATOM 560 C C . ILE A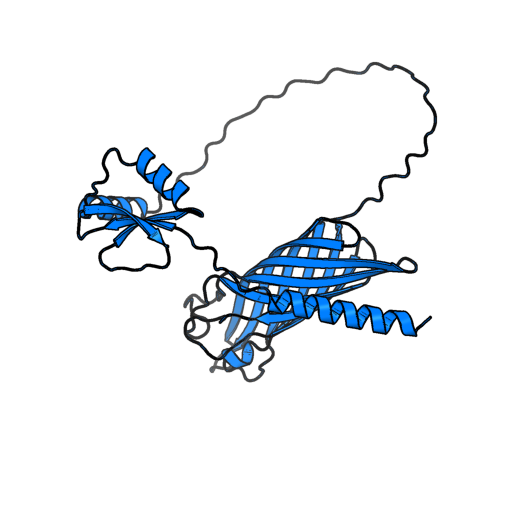 1 71 ? -19.231 -1.953 -31.422 1.00 82.69 71 ILE A C 1
ATOM 562 O O . ILE A 1 71 ? -19.289 -1.146 -32.342 1.00 82.69 71 ILE A O 1
ATOM 566 N N . ASP A 1 72 ? -20.308 -2.558 -30.921 1.00 83.94 72 ASP A N 1
ATOM 567 C CA . ASP A 1 72 ? -21.643 -2.474 -31.530 1.00 83.94 72 ASP A CA 1
ATOM 568 C C . ASP A 1 72 ? -22.182 -1.027 -31.593 1.00 83.94 72 ASP A C 1
ATOM 570 O O . ASP A 1 72 ? -23.015 -0.695 -32.431 1.00 83.94 72 ASP A O 1
ATOM 574 N N . GLN A 1 73 ? -21.711 -0.149 -30.700 1.00 85.69 73 GLN A N 1
ATOM 575 C CA . GLN A 1 73 ? -22.075 1.271 -30.666 1.00 85.69 73 GLN A CA 1
ATOM 576 C C . GLN A 1 73 ? -21.214 2.160 -31.574 1.00 85.69 73 GLN A C 1
ATOM 578 O O . GLN A 1 73 ? -21.661 3.243 -31.941 1.00 85.69 73 GLN A O 1
ATOM 583 N N . ASN A 1 74 ? -19.977 1.756 -31.880 1.00 81.38 74 ASN A N 1
ATOM 584 C CA . ASN A 1 74 ? -18.992 2.602 -32.574 1.00 81.38 74 ASN A CA 1
ATOM 585 C C . ASN A 1 74 ? -18.664 2.103 -33.986 1.00 81.38 74 ASN A C 1
ATOM 587 O O . ASN A 1 74 ? -18.108 2.853 -34.782 1.00 81.38 74 ASN A O 1
ATOM 591 N N . TYR A 1 75 ? -19.029 0.864 -34.306 1.00 77.62 75 TYR A N 1
ATOM 592 C CA . TYR A 1 75 ? -18.809 0.240 -35.599 1.00 77.62 75 TYR A CA 1
ATOM 593 C C . TYR A 1 75 ? -20.130 -0.302 -36.143 1.00 77.62 75 TYR A C 1
ATOM 595 O O . TYR A 1 75 ? -20.819 -1.086 -35.499 1.00 77.62 75 TYR A O 1
ATOM 603 N N . THR A 1 76 ? -20.477 0.104 -37.363 1.00 72.25 76 THR A N 1
ATOM 604 C CA . THR A 1 76 ? -21.655 -0.397 -38.091 1.00 72.25 76 THR A CA 1
ATOM 605 C C . THR A 1 76 ? -21.394 -1.734 -38.783 1.00 72.25 76 THR A C 1
ATOM 607 O O . THR A 1 76 ? -22.333 -2.437 -39.148 1.00 72.25 76 THR A O 1
ATOM 610 N N . THR A 1 77 ? -20.122 -2.104 -38.954 1.00 74.12 77 THR A N 1
ATOM 611 C CA . THR A 1 77 ? -19.677 -3.391 -39.498 1.00 74.12 77 THR A CA 1
ATOM 612 C C . THR A 1 77 ? -18.516 -3.920 -38.661 1.00 74.12 77 THR A C 1
ATOM 614 O O . THR A 1 77 ? -17.798 -3.147 -38.037 1.00 74.12 77 THR A O 1
ATOM 617 N N . THR A 1 78 ? -18.290 -5.233 -38.649 1.00 72.94 78 THR A N 1
ATOM 618 C CA . THR A 1 78 ? -17.147 -5.831 -37.935 1.00 72.94 78 THR A CA 1
ATOM 619 C C . THR A 1 78 ? -15.809 -5.604 -38.640 1.00 72.94 78 THR A C 1
ATOM 621 O O . THR A 1 78 ? -14.786 -6.068 -38.141 1.00 72.94 78 THR A O 1
ATOM 624 N N . GLN A 1 79 ? -15.795 -4.913 -39.783 1.00 82.12 79 GLN A N 1
ATOM 625 C CA . GLN A 1 79 ? -14.583 -4.618 -40.536 1.00 82.12 79 GLN A CA 1
ATOM 626 C C . GLN A 1 79 ? -13.914 -3.335 -40.040 1.00 82.12 79 GLN A C 1
ATOM 628 O O . GLN A 1 79 ? -14.571 -2.365 -39.666 1.00 82.12 79 GLN A O 1
ATOM 633 N N . CYS A 1 80 ? -12.586 -3.330 -40.059 1.00 80.94 80 CYS A N 1
ATOM 634 C CA . CYS A 1 80 ? -11.761 -2.170 -39.761 1.00 80.94 80 CYS A CA 1
ATOM 635 C C . CYS A 1 80 ? -10.702 -1.974 -40.842 1.00 80.94 80 CYS A C 1
ATOM 637 O O . CYS A 1 80 ? -10.197 -2.940 -41.405 1.00 80.94 80 CYS A O 1
ATOM 639 N N . ASN A 1 81 ? -10.333 -0.720 -41.104 1.00 81.06 81 ASN A N 1
ATOM 640 C CA . ASN A 1 81 ? -9.183 -0.390 -41.936 1.00 81.06 81 ASN A CA 1
ATOM 641 C C . ASN A 1 81 ? -7.974 -0.084 -41.028 1.00 81.06 81 ASN A C 1
ATOM 643 O O . ASN A 1 81 ? -7.973 0.947 -40.347 1.00 81.06 81 ASN A O 1
ATOM 647 N N . PRO A 1 82 ? -6.938 -0.946 -41.004 1.00 72.31 82 PRO A N 1
ATOM 648 C CA . PRO A 1 82 ? -5.734 -0.723 -40.209 1.00 72.31 82 PRO A CA 1
ATOM 649 C C . PRO A 1 82 ? -5.058 0.633 -40.453 1.00 72.31 82 PRO A C 1
ATOM 651 O O . PRO A 1 82 ? -4.553 1.233 -39.507 1.00 72.31 82 PRO A O 1
ATOM 654 N N . GLY A 1 83 ? -5.044 1.115 -41.702 1.00 73.44 83 GLY A N 1
ATOM 655 C CA . GLY A 1 83 ? -4.391 2.374 -42.073 1.00 73.44 83 GLY A CA 1
ATOM 656 C C . GLY A 1 83 ? -5.100 3.595 -41.487 1.00 73.44 83 GLY A C 1
ATOM 657 O O . GLY A 1 83 ? -4.468 4.422 -40.836 1.00 73.44 83 GLY A O 1
ATOM 658 N N . GLU A 1 84 ? -6.426 3.650 -41.620 1.00 74.31 84 GLU A N 1
ATOM 659 C CA . GLU A 1 84 ? -7.243 4.760 -41.106 1.00 74.31 84 GLU A CA 1
ATOM 660 C C . GLU A 1 84 ? -7.215 4.848 -39.575 1.00 74.31 84 GLU A C 1
ATOM 662 O O . GLU A 1 84 ? -7.151 5.942 -39.016 1.00 74.31 84 GLU A O 1
ATOM 667 N N . ILE A 1 85 ? -7.208 3.704 -38.881 1.00 70.62 85 ILE A N 1
ATOM 668 C CA . ILE A 1 85 ? -7.136 3.668 -37.412 1.00 70.62 85 ILE A CA 1
ATOM 669 C C . ILE A 1 85 ? -5.779 4.183 -36.918 1.00 70.62 85 ILE A C 1
ATOM 671 O O . ILE A 1 85 ? -5.722 4.926 -35.939 1.00 70.62 85 ILE A O 1
ATOM 675 N N . ILE A 1 86 ? -4.683 3.838 -37.600 1.00 71.88 86 ILE A N 1
ATOM 676 C CA . ILE A 1 86 ? -3.348 4.353 -37.262 1.00 71.88 86 ILE A CA 1
ATOM 677 C C . ILE A 1 86 ? -3.306 5.881 -37.408 1.00 71.88 86 ILE A C 1
ATOM 679 O O . ILE A 1 86 ? -2.743 6.561 -36.547 1.00 71.88 86 ILE A O 1
ATOM 683 N N . ASP A 1 87 ? -3.921 6.427 -38.455 1.00 68.19 87 ASP A N 1
ATOM 684 C CA . ASP A 1 87 ? -3.944 7.871 -38.697 1.00 68.19 87 ASP A CA 1
ATOM 685 C C . ASP A 1 87 ? -4.849 8.614 -37.697 1.00 68.19 87 ASP A C 1
ATOM 687 O O . ASP A 1 87 ? -4.476 9.677 -37.191 1.00 68.19 87 ASP A O 1
ATOM 691 N N . GLN A 1 88 ? -5.979 8.025 -37.293 1.00 68.38 88 GLN A N 1
ATOM 692 C CA . GLN A 1 88 ? -6.829 8.573 -36.227 1.00 68.38 88 GLN A CA 1
ATOM 693 C C . GLN A 1 88 ? -6.117 8.599 -34.866 1.00 68.38 88 GLN A C 1
ATOM 695 O O . GLN A 1 88 ? -6.158 9.618 -34.172 1.00 68.38 88 GLN A O 1
ATOM 700 N N . ILE A 1 89 ? -5.405 7.526 -34.502 1.00 64.81 89 ILE A N 1
ATOM 701 C CA . ILE A 1 89 ? -4.654 7.454 -33.236 1.00 64.81 89 ILE A CA 1
ATOM 702 C C . ILE A 1 89 ? -3.523 8.492 -33.210 1.00 64.81 89 ILE A C 1
ATOM 704 O O . ILE A 1 89 ? -3.311 9.156 -32.190 1.00 64.81 89 ILE A O 1
ATOM 708 N N . LYS A 1 90 ? -2.825 8.696 -34.335 1.00 61.53 90 LYS A N 1
ATOM 709 C CA . LYS A 1 90 ? -1.810 9.757 -34.461 1.00 61.53 90 LYS A CA 1
ATOM 710 C C . LYS A 1 90 ? -2.407 11.152 -34.276 1.00 61.53 90 LYS A C 1
ATOM 712 O O . LYS A 1 90 ? -1.770 11.996 -33.654 1.00 61.53 90 LYS A O 1
ATOM 717 N N . THR A 1 91 ? -3.629 11.375 -34.756 1.00 58.06 91 THR A N 1
ATOM 718 C CA . THR A 1 91 ? -4.310 12.675 -34.658 1.00 58.06 91 THR A CA 1
ATOM 719 C C . THR A 1 91 ? -4.819 12.960 -33.235 1.00 58.06 91 THR A C 1
ATOM 721 O O . THR A 1 91 ? -4.736 14.093 -32.772 1.00 58.06 91 THR A O 1
ATOM 724 N N . GLN A 1 92 ? -5.269 11.942 -32.490 1.00 54.31 92 GLN A N 1
ATOM 725 C CA . GLN A 1 92 ? -5.675 12.075 -31.076 1.00 54.31 92 GLN A CA 1
ATOM 726 C C . GLN A 1 92 ? -4.505 12.186 -30.085 1.00 54.31 92 GLN A C 1
ATOM 728 O O . GLN A 1 92 ? -4.709 12.588 -28.942 1.00 54.31 92 GLN A O 1
ATOM 733 N N . SER A 1 93 ? -3.280 11.857 -30.503 1.00 46.56 93 SER A N 1
ATOM 734 C CA . SER A 1 93 ? -2.086 11.916 -29.647 1.00 46.56 93 SER A CA 1
ATOM 735 C C . SER A 1 93 ? -1.417 13.304 -29.609 1.00 46.56 93 SER A C 1
ATOM 737 O O . SER A 1 93 ? -0.347 13.446 -29.018 1.00 46.56 93 SER A O 1
ATOM 739 N N . GLN A 1 94 ? -2.020 14.336 -30.216 1.00 38.44 94 GLN A N 1
ATOM 740 C CA . GLN A 1 94 ? -1.572 15.729 -30.092 1.00 38.44 94 GLN A CA 1
ATOM 741 C C . GLN A 1 94 ? -2.331 16.457 -28.962 1.00 38.44 94 GLN A C 1
ATOM 743 O O . GLN A 1 94 ? -3.562 16.477 -28.971 1.00 38.44 94 GLN A O 1
ATOM 748 N N . PRO A 1 95 ? -1.640 17.083 -27.988 1.00 36.00 95 PRO A N 1
ATOM 749 C CA . PRO A 1 95 ? -2.293 17.789 -26.889 1.00 36.00 95 PRO A CA 1
ATOM 750 C C . PRO A 1 95 ? -2.929 19.099 -27.378 1.00 36.00 95 PRO A C 1
ATOM 752 O O . PRO A 1 95 ? -2.236 20.072 -27.672 1.00 36.00 95 PRO A O 1
ATOM 755 N N . GLN A 1 96 ? -4.261 19.141 -27.438 1.00 31.92 96 GLN A N 1
ATOM 756 C CA . GLN A 1 96 ? -5.026 20.371 -27.638 1.00 31.92 96 GLN A CA 1
ATOM 757 C C . GLN A 1 96 ? -5.348 20.996 -26.270 1.00 31.92 96 GLN A C 1
ATOM 759 O O . GLN A 1 96 ? -6.191 20.502 -25.524 1.00 31.92 96 GLN A O 1
ATOM 764 N N . ASN A 1 97 ? -4.658 22.090 -25.938 1.00 36.25 97 ASN A N 1
ATOM 765 C CA . ASN A 1 97 ? -5.025 22.982 -24.837 1.00 36.25 97 ASN A CA 1
ATOM 766 C C . ASN A 1 97 ? -6.356 23.680 -25.164 1.00 36.25 97 ASN A C 1
ATOM 768 O O . ASN A 1 97 ? -6.422 24.443 -26.127 1.00 36.25 97 ASN A O 1
ATOM 772 N N . ALA A 1 98 ? -7.384 23.481 -24.339 1.00 31.20 98 ALA A N 1
ATOM 773 C CA . ALA A 1 98 ? -8.592 24.306 -24.331 1.00 31.20 98 ALA A CA 1
ATOM 774 C C . ALA A 1 98 ? -9.043 24.582 -22.877 1.00 31.20 98 ALA A C 1
ATOM 776 O O . ALA A 1 98 ? -9.076 23.649 -22.072 1.00 31.20 98 ALA A O 1
ATOM 777 N N . PRO A 1 99 ? -9.363 25.841 -22.511 1.00 36.81 99 PRO A N 1
ATOM 778 C CA . PRO A 1 99 ? -9.751 26.226 -21.151 1.00 36.81 99 PRO A CA 1
ATOM 779 C C . PRO A 1 99 ? -11.253 25.991 -20.876 1.00 36.81 99 PRO A C 1
ATOM 781 O O . PRO A 1 99 ? -12.055 26.055 -21.810 1.00 36.81 99 PRO A O 1
ATOM 784 N N . PRO A 1 100 ? -11.681 25.794 -19.611 1.00 35.72 100 PRO A N 1
ATOM 785 C CA . PRO A 1 100 ? -13.098 25.717 -19.275 1.00 35.72 100 PRO A CA 1
ATOM 786 C C . PRO A 1 100 ? -13.727 27.114 -19.168 1.00 35.72 100 PRO A C 1
ATOM 788 O O . PRO A 1 100 ? -13.283 27.962 -18.392 1.00 35.72 100 PRO A O 1
ATOM 791 N N . GLN A 1 101 ? -14.792 27.330 -19.943 1.00 34.84 101 GLN A N 1
ATOM 792 C CA . GLN A 1 101 ? -15.660 28.503 -19.878 1.00 34.84 101 GLN A CA 1
ATOM 793 C C . GLN A 1 101 ? -16.534 28.508 -18.615 1.00 34.84 101 GLN A C 1
ATOM 795 O O . GLN A 1 101 ? -17.192 27.534 -18.256 1.00 34.84 101 GLN A O 1
ATOM 800 N N . GLN A 1 102 ? -16.546 29.684 -18.001 1.00 32.62 102 GLN A N 1
ATOM 801 C CA . GLN A 1 102 ? -17.372 30.185 -16.911 1.00 32.62 102 GLN A CA 1
ATOM 802 C C . GLN A 1 102 ? -18.800 30.501 -17.400 1.00 32.62 102 GLN A C 1
ATOM 804 O O . GLN A 1 102 ? -18.943 31.068 -18.480 1.00 32.62 102 GLN A O 1
ATOM 809 N N . ASN A 1 103 ? -19.843 30.214 -16.602 1.00 29.77 103 ASN A N 1
ATOM 810 C CA . ASN A 1 103 ? -21.101 30.983 -16.631 1.00 29.77 103 ASN A CA 1
ATOM 811 C C . ASN A 1 103 ? -21.998 30.774 -15.386 1.00 29.77 103 ASN A C 1
ATOM 813 O O . ASN A 1 103 ? -22.620 29.735 -15.203 1.00 29.77 103 ASN A O 1
ATOM 817 N N . ASN A 1 104 ? -22.007 31.815 -14.547 1.00 30.77 104 ASN A N 1
ATOM 818 C CA . ASN A 1 104 ? -23.118 32.538 -13.903 1.00 30.77 104 ASN A CA 1
ATOM 819 C C . ASN A 1 104 ? -24.380 31.832 -13.344 1.00 30.77 104 ASN A C 1
ATOM 821 O O . ASN A 1 104 ? -25.251 31.383 -14.076 1.00 30.77 104 ASN A O 1
ATOM 825 N N . ALA A 1 105 ? -24.505 31.963 -12.013 1.00 29.83 105 ALA A N 1
ATOM 826 C CA . ALA A 1 105 ? -25.550 32.673 -11.249 1.00 29.83 105 ALA A CA 1
ATOM 827 C C . ALA A 1 105 ? -27.050 32.377 -11.472 1.00 29.83 105 ALA A C 1
ATOM 829 O O . ALA A 1 105 ? -27.598 32.697 -12.519 1.00 29.83 105 ALA A O 1
ATOM 830 N N . THR A 1 106 ? -27.759 32.019 -10.386 1.00 28.30 106 THR A N 1
ATOM 831 C CA . THR A 1 106 ? -28.846 32.852 -9.803 1.00 28.30 106 THR A CA 1
ATOM 832 C C . THR A 1 106 ? -29.335 32.328 -8.440 1.00 28.30 106 THR A C 1
ATOM 834 O O . THR A 1 106 ? -29.697 31.166 -8.286 1.00 28.30 106 THR A O 1
ATOM 837 N N . THR A 1 107 ? -29.366 33.219 -7.448 1.00 33.31 107 THR A N 1
ATOM 838 C CA . THR A 1 107 ? -30.170 33.157 -6.213 1.00 33.31 107 THR A CA 1
ATOM 839 C C . THR A 1 107 ? -31.629 33.537 -6.504 1.00 33.31 107 THR A C 1
ATOM 841 O O . THR A 1 107 ? -31.885 34.276 -7.455 1.00 33.31 107 THR A O 1
ATOM 844 N N . PRO A 1 108 ? -32.586 33.115 -5.653 1.00 35.25 108 PRO A N 1
ATOM 845 C CA . PRO A 1 108 ? -33.327 34.136 -4.899 1.00 35.25 108 PRO A CA 1
ATOM 846 C C . PRO A 1 108 ? -33.629 33.795 -3.420 1.00 35.25 108 PRO A C 1
ATOM 848 O O . PRO A 1 108 ? -34.051 32.700 -3.067 1.00 35.25 108 PRO A O 1
ATOM 851 N N . GLN A 1 109 ? -33.409 34.816 -2.583 1.00 28.67 109 GLN A N 1
ATOM 852 C CA . GLN A 1 109 ? -34.172 35.287 -1.410 1.00 28.67 109 GLN A CA 1
ATOM 853 C C . GLN A 1 109 ? -35.105 34.348 -0.605 1.00 28.67 109 GLN A C 1
ATOM 855 O O . GLN A 1 109 ? -36.217 34.024 -1.001 1.00 28.67 109 GLN A O 1
ATOM 860 N N . GLN A 1 110 ? -34.669 34.077 0.631 1.00 33.31 110 GLN A N 1
ATOM 861 C CA . GLN A 1 110 ? -35.240 34.528 1.918 1.00 33.31 110 GLN A CA 1
ATOM 862 C C . GLN A 1 110 ? -36.759 34.817 2.023 1.00 33.31 110 GLN A C 1
ATOM 864 O O . GLN A 1 110 ? -37.248 35.812 1.494 1.00 33.31 110 GLN A O 1
ATOM 869 N N . ASN A 1 111 ? -37.451 34.077 2.904 1.00 31.61 111 ASN A N 1
ATOM 870 C CA . ASN A 1 111 ? -38.551 34.624 3.707 1.00 31.61 111 ASN A CA 1
ATOM 871 C C . ASN A 1 111 ? -38.636 33.978 5.109 1.00 31.61 111 ASN A C 1
ATOM 873 O O . ASN A 1 111 ? -38.196 32.853 5.325 1.00 31.61 111 ASN A O 1
ATOM 877 N N . LYS A 1 112 ? -39.116 34.784 6.060 1.00 33.09 112 LYS A N 1
ATOM 878 C CA . LYS A 1 112 ? -38.969 34.741 7.534 1.00 33.09 112 LYS A CA 1
ATOM 879 C C . LYS A 1 112 ? -40.021 33.818 8.235 1.00 33.09 112 LYS A C 1
ATOM 881 O O . LYS A 1 112 ? -40.703 33.082 7.533 1.00 33.09 112 LYS A O 1
ATOM 886 N N . PRO A 1 113 ? -40.147 33.772 9.587 1.00 40.56 113 PRO A N 1
ATOM 887 C CA . PRO A 1 113 ? -40.359 32.547 10.358 1.00 40.56 113 PRO A CA 1
ATOM 888 C C . PRO A 1 113 ? -41.819 32.345 10.804 1.00 40.56 113 PRO A C 1
ATOM 890 O O . PRO A 1 113 ? -42.578 33.300 10.953 1.00 40.56 113 PRO A O 1
ATOM 893 N N . ALA A 1 114 ? -42.196 31.110 11.130 1.00 30.16 114 ALA A N 1
ATOM 894 C CA . ALA A 1 114 ? -43.429 30.840 11.863 1.00 30.16 114 ALA A CA 1
ATOM 895 C C . ALA A 1 114 ? -43.135 29.947 13.069 1.00 30.16 114 ALA A C 1
ATOM 897 O O . ALA A 1 114 ? -42.748 28.787 12.940 1.00 30.16 114 ALA A O 1
ATOM 898 N N . SER A 1 115 ? -43.304 30.545 14.244 1.00 30.94 115 SER A N 1
ATOM 899 C CA . SER A 1 115 ? -43.356 29.895 15.545 1.00 30.94 115 SER A CA 1
ATOM 900 C C . SER A 1 115 ? -44.525 28.912 15.603 1.00 30.94 115 SER A C 1
ATOM 902 O O . SER A 1 115 ? -45.650 29.266 15.260 1.00 30.94 115 SER A O 1
ATOM 904 N N . GLY A 1 116 ? -44.275 27.708 16.107 1.00 28.62 116 GLY A N 1
ATOM 905 C CA . GLY A 1 116 ? -45.308 26.725 16.410 1.00 28.62 116 GLY A CA 1
ATOM 906 C C . GLY A 1 116 ? -44.814 25.781 17.495 1.00 28.62 116 GLY A C 1
ATOM 907 O O . GLY A 1 116 ? -44.028 24.880 17.227 1.00 28.62 116 GLY A O 1
ATOM 908 N N . ASN A 1 117 ? -45.250 26.029 18.730 1.00 36.41 117 ASN A N 1
ATOM 909 C CA . ASN A 1 117 ? -45.034 25.152 19.875 1.00 36.41 117 ASN A CA 1
ATOM 910 C C . ASN A 1 117 ? -45.572 23.747 19.592 1.00 36.41 117 ASN A C 1
ATOM 912 O O . ASN A 1 117 ? -46.724 23.584 19.196 1.00 36.41 117 ASN A O 1
ATOM 916 N N . SER A 1 118 ? -44.784 22.729 19.921 1.00 31.78 118 SER A N 1
ATOM 917 C CA . SER A 1 118 ? -45.290 21.397 20.249 1.00 31.78 118 SER A CA 1
ATOM 918 C C . SER A 1 118 ? -44.345 20.762 21.261 1.00 31.78 118 SER A C 1
ATOM 920 O O . SER A 1 118 ? -43.250 20.319 20.928 1.00 31.78 118 SER A O 1
ATOM 922 N N . ASN A 1 119 ? -44.780 20.764 22.521 1.00 37.12 119 ASN A N 1
ATOM 923 C CA . ASN A 1 119 ? -44.255 19.889 23.559 1.00 37.12 119 ASN A CA 1
ATOM 924 C C . ASN A 1 119 ? -44.393 18.435 23.097 1.00 37.12 119 ASN A C 1
ATOM 926 O O . ASN A 1 119 ? -45.516 17.968 22.927 1.00 37.12 119 ASN A O 1
ATOM 930 N N . LEU A 1 120 ? -43.286 17.705 22.995 1.00 33.25 120 LEU A N 1
ATOM 931 C CA . LEU A 1 120 ? -43.287 16.255 23.150 1.00 33.25 120 LEU A CA 1
ATOM 932 C C . LEU A 1 120 ? -41.955 15.806 23.751 1.00 33.25 120 LEU A C 1
ATOM 934 O O . LEU A 1 120 ? -40.908 15.861 23.121 1.00 33.25 120 LEU A O 1
ATOM 938 N N . GLN A 1 121 ? -42.065 15.424 25.022 1.00 32.69 121 GLN A N 1
ATOM 939 C CA . GLN A 1 121 ? -41.352 14.348 25.701 1.00 32.69 121 GLN A CA 1
ATOM 940 C C . GLN A 1 121 ? -39.890 14.106 25.307 1.00 32.69 121 GLN A C 1
ATOM 942 O O . GLN A 1 121 ? -39.559 13.527 24.278 1.00 32.69 121 GLN A O 1
ATOM 947 N N . THR A 1 122 ? -39.033 14.423 26.274 1.00 41.34 122 THR A N 1
ATOM 948 C CA . THR A 1 122 ? -37.754 13.773 26.555 1.00 41.34 122 THR A CA 1
ATOM 949 C C . THR A 1 122 ? -37.803 12.258 26.323 1.00 41.34 122 THR A C 1
ATOM 951 O O . THR A 1 122 ? -38.128 11.487 27.224 1.00 41.34 122 THR A O 1
ATOM 954 N N . GLN A 1 123 ? -37.402 11.821 25.133 1.00 33.00 123 GLN A N 1
ATOM 955 C CA . GLN A 1 123 ? -36.633 10.596 24.990 1.00 33.00 123 GLN A CA 1
ATOM 956 C C . GLN A 1 123 ? -35.169 11.008 25.002 1.00 33.00 123 GLN A C 1
ATOM 958 O O . GLN A 1 123 ? -34.710 11.751 24.135 1.00 33.00 123 GLN A O 1
ATOM 963 N N . SER A 1 124 ? -34.431 10.532 26.003 1.00 34.44 124 SER A N 1
ATOM 964 C CA . SER A 1 124 ? -32.982 10.421 25.922 1.00 34.44 124 SER A CA 1
ATOM 965 C C . SER A 1 124 ? -32.665 9.494 24.750 1.00 34.44 124 SER A C 1
ATOM 967 O O . SER A 1 124 ? -32.491 8.288 24.921 1.00 34.44 124 SER A O 1
ATOM 969 N N . SER A 1 125 ? -32.656 10.050 23.543 1.00 33.94 125 SER A N 1
ATOM 970 C CA . SER A 1 125 ? -32.002 9.433 22.408 1.00 33.94 125 SER A CA 1
ATOM 971 C C . SER A 1 125 ? -30.539 9.380 22.822 1.00 33.94 125 SER A C 1
ATOM 973 O O . SER A 1 125 ? -29.863 10.410 22.843 1.00 33.94 125 SER A O 1
ATOM 975 N N . GLN A 1 126 ? -30.085 8.214 23.297 1.00 37.97 126 GLN A N 1
ATOM 976 C CA . GLN A 1 126 ? -28.659 7.929 23.356 1.00 37.97 126 GLN A CA 1
ATOM 977 C C . GLN A 1 126 ? -28.151 8.290 21.971 1.00 37.97 126 GLN A C 1
ATOM 979 O O . GLN A 1 126 ? -28.575 7.679 20.988 1.00 37.97 126 GLN A O 1
ATOM 984 N N . ALA A 1 127 ? -27.358 9.362 21.896 1.00 36.78 127 ALA A N 1
ATOM 985 C CA . ALA A 1 127 ? -26.751 9.773 20.649 1.00 36.78 127 ALA A CA 1
ATOM 986 C C . ALA A 1 127 ? -26.148 8.503 20.037 1.00 36.78 127 ALA A C 1
ATOM 988 O O . ALA A 1 127 ? -25.456 7.784 20.767 1.00 36.78 127 ALA A O 1
ATOM 989 N N . PRO A 1 128 ? -26.476 8.155 18.779 1.00 46.84 128 PRO A N 1
ATOM 990 C CA . PRO A 1 128 ? -25.892 6.981 18.156 1.00 46.84 128 PRO A CA 1
ATOM 991 C C . PRO A 1 128 ? -24.387 7.100 18.344 1.00 46.84 128 PRO A C 1
ATOM 993 O O . PRO A 1 128 ? -23.843 8.151 18.002 1.00 46.84 128 PRO A O 1
ATOM 996 N N . ASP A 1 129 ? -23.758 6.087 18.955 1.00 51.53 129 ASP A N 1
ATOM 997 C CA . ASP A 1 129 ? -22.307 6.046 19.144 1.00 51.53 129 ASP A CA 1
ATOM 998 C C . ASP A 1 129 ? -21.673 6.480 17.827 1.00 51.53 129 ASP A C 1
ATOM 1000 O O . ASP A 1 129 ? -21.785 5.781 16.809 1.00 51.53 129 ASP A O 1
ATOM 1004 N N . LYS A 1 130 ? -21.126 7.700 17.820 1.00 57.66 130 LYS A N 1
ATOM 1005 C CA . LYS A 1 130 ? -20.672 8.352 16.601 1.00 57.66 130 LYS A CA 1
ATOM 1006 C C . LYS A 1 130 ? -19.374 7.672 16.219 1.00 57.66 130 LYS A C 1
ATOM 1008 O O . LYS A 1 130 ? -18.301 8.015 16.698 1.00 57.66 130 LYS A O 1
ATOM 1013 N N . PHE A 1 131 ? -19.505 6.631 15.411 1.00 67.62 131 PHE A N 1
ATOM 1014 C CA . PHE A 1 131 ? -18.376 5.864 14.938 1.00 67.62 131 PHE A CA 1
ATOM 1015 C C . PHE A 1 131 ? -17.707 6.622 13.796 1.00 67.62 131 PHE A C 1
ATOM 1017 O O . PHE A 1 131 ? -18.211 6.628 12.674 1.00 67.62 131 PHE A O 1
ATOM 1024 N N . ASN A 1 132 ? -16.571 7.242 14.101 1.00 79.00 132 ASN A N 1
ATOM 1025 C CA . ASN A 1 132 ? -15.694 7.817 13.095 1.00 79.00 132 ASN A CA 1
ATOM 1026 C C . ASN A 1 132 ? -15.093 6.672 12.280 1.00 79.00 132 ASN A C 1
ATOM 1028 O O . ASN A 1 132 ? -14.290 5.875 12.772 1.00 79.00 132 ASN A O 1
ATOM 1032 N N . ASN A 1 133 ? -15.557 6.543 11.047 1.00 86.56 133 ASN A N 1
ATOM 1033 C CA . ASN A 1 133 ? -15.222 5.436 10.171 1.00 86.56 133 ASN A CA 1
ATOM 1034 C C . ASN A 1 133 ? -14.203 5.840 9.104 1.00 86.56 133 ASN A C 1
ATOM 1036 O O . ASN A 1 133 ? -13.742 4.977 8.364 1.00 86.56 133 ASN A O 1
ATOM 1040 N N . THR A 1 134 ? -13.857 7.122 9.017 1.00 92.69 134 THR A N 1
ATOM 1041 C CA . THR A 1 134 ? -12.850 7.647 8.097 1.00 92.69 134 THR A CA 1
ATOM 1042 C C . THR A 1 134 ? -11.624 8.030 8.898 1.00 92.69 134 THR A C 1
ATOM 1044 O O . THR A 1 134 ? -11.738 8.498 10.029 1.00 92.69 134 THR A O 1
ATOM 1047 N N . SER A 1 135 ? -10.436 7.814 8.347 1.00 94.56 135 SER A N 1
ATOM 1048 C CA . SER A 1 135 ? -9.207 8.171 9.039 1.00 94.56 135 SER A CA 1
ATOM 1049 C C . SER A 1 135 ? -8.123 8.672 8.112 1.00 94.56 135 SER A C 1
ATOM 1051 O O . SER A 1 135 ? -7.927 8.119 7.036 1.00 94.56 135 SER A O 1
ATOM 1053 N N . LEU A 1 136 ? -7.403 9.688 8.576 1.00 96.19 136 LEU A N 1
ATOM 1054 C CA . LEU A 1 136 ? -6.137 10.139 8.016 1.00 96.19 136 LEU A CA 1
ATOM 1055 C C . LEU A 1 136 ? -5.001 9.413 8.741 1.00 96.19 136 LEU A C 1
ATOM 1057 O O . LEU A 1 136 ? -5.025 9.332 9.971 1.00 96.19 136 LEU A O 1
ATOM 1061 N N . LEU A 1 137 ? -4.010 8.918 8.008 1.00 96.00 137 LEU A N 1
ATOM 1062 C CA . LEU A 1 137 ? -2.799 8.319 8.575 1.00 96.00 137 LEU A CA 1
ATOM 1063 C C . LEU A 1 137 ? -1.535 9.066 8.149 1.00 96.00 137 LEU A C 1
ATOM 1065 O O . LEU A 1 137 ? -1.480 9.658 7.069 1.00 96.00 137 LEU A O 1
ATOM 1069 N N . LEU A 1 138 ? -0.539 9.006 9.026 1.00 96.62 138 LEU A N 1
ATOM 1070 C CA . LEU A 1 138 ? 0.819 9.481 8.816 1.00 96.62 138 LEU A CA 1
ATOM 1071 C C . LEU A 1 138 ? 1.780 8.464 9.430 1.00 96.62 138 LEU A C 1
ATOM 1073 O O . LEU A 1 138 ? 1.856 8.353 10.656 1.00 96.62 138 LEU A O 1
ATOM 1077 N N . ASP A 1 139 ? 2.542 7.786 8.579 1.00 96.31 139 ASP A N 1
ATOM 1078 C CA . ASP A 1 139 ? 3.442 6.714 8.985 1.00 96.31 139 ASP A CA 1
ATOM 1079 C C . ASP A 1 139 ? 4.881 7.015 8.572 1.00 96.31 139 ASP A C 1
ATOM 1081 O O . ASP A 1 139 ? 5.147 7.534 7.489 1.00 96.31 139 ASP A O 1
ATOM 1085 N N . ILE A 1 140 ? 5.822 6.623 9.424 1.00 96.56 140 ILE A N 1
ATOM 1086 C CA . ILE A 1 140 ? 7.246 6.544 9.107 1.00 96.56 140 ILE A CA 1
ATOM 1087 C C . ILE A 1 140 ? 7.563 5.080 8.821 1.00 96.56 140 ILE A C 1
ATOM 1089 O O . ILE A 1 140 ? 7.269 4.206 9.641 1.00 96.56 140 ILE A O 1
ATOM 1093 N N . LYS A 1 141 ? 8.172 4.810 7.667 1.00 95.69 141 LYS A N 1
ATOM 1094 C CA . LYS A 1 141 ? 8.484 3.466 7.176 1.00 95.69 141 LYS A CA 1
ATOM 1095 C C . LYS A 1 141 ? 9.983 3.245 7.088 1.00 95.69 141 LYS A C 1
ATOM 1097 O O . LYS A 1 141 ? 10.750 4.157 6.803 1.00 95.69 141 LYS A O 1
ATOM 1102 N N . PHE A 1 142 ? 10.383 1.994 7.240 1.00 92.81 142 PHE A N 1
ATOM 1103 C CA . PHE A 1 142 ? 11.738 1.539 6.978 1.00 92.81 142 PHE A CA 1
ATOM 1104 C C . PHE A 1 142 ? 11.664 0.284 6.123 1.00 92.81 142 PHE A C 1
ATOM 1106 O O . PHE A 1 142 ? 11.050 -0.701 6.535 1.00 92.81 142 PHE A O 1
ATOM 1113 N N . SER A 1 143 ? 12.253 0.327 4.928 1.00 93.25 143 SER A N 1
ATOM 1114 C CA . SER A 1 143 ? 12.211 -0.786 3.977 1.00 93.25 143 SER A CA 1
ATOM 1115 C C . SER A 1 143 ? 13.591 -1.343 3.669 1.00 93.25 143 SER A C 1
ATOM 1117 O O . SER A 1 143 ? 14.587 -0.634 3.754 1.00 93.25 143 SER A O 1
ATOM 1119 N N . ASN A 1 144 ? 13.659 -2.602 3.245 1.00 90.31 144 ASN A N 1
ATOM 1120 C CA . ASN A 1 144 ? 14.894 -3.219 2.748 1.00 90.31 144 ASN A CA 1
ATOM 1121 C C . ASN A 1 144 ? 15.270 -2.787 1.307 1.00 90.31 144 ASN A C 1
ATOM 1123 O O . ASN A 1 144 ? 16.081 -3.457 0.661 1.00 90.31 144 ASN A O 1
ATOM 1127 N N . LEU A 1 145 ? 14.683 -1.700 0.784 1.00 86.56 145 LEU A N 1
ATOM 1128 C CA . LEU A 1 145 ? 14.872 -1.221 -0.590 1.00 86.56 145 LEU A CA 1
ATOM 1129 C C . LEU A 1 145 ? 16.346 -0.952 -0.930 1.00 86.56 145 LEU A C 1
ATOM 1131 O O . LEU A 1 145 ? 16.757 -1.138 -2.074 1.00 86.56 145 LEU A O 1
ATOM 1135 N N . GLY A 1 146 ? 17.178 -0.620 0.059 1.00 83.06 146 GLY A N 1
ATOM 1136 C CA . GLY A 1 146 ? 18.602 -0.354 -0.143 1.00 83.06 146 GLY A CA 1
ATOM 1137 C C . GLY A 1 146 ? 19.370 -1.556 -0.698 1.00 83.06 146 GLY A C 1
ATOM 1138 O O . GLY A 1 146 ? 20.298 -1.363 -1.479 1.00 83.06 146 GLY A O 1
ATOM 1139 N N . LYS A 1 147 ? 18.917 -2.792 -0.415 1.00 81.81 147 LYS A N 1
ATOM 1140 C CA . LYS A 1 147 ? 19.486 -4.021 -1.007 1.00 81.81 147 LYS A CA 1
ATOM 1141 C C . LYS A 1 147 ? 19.377 -4.004 -2.528 1.00 81.81 147 LYS A C 1
ATOM 1143 O O . LYS A 1 147 ? 20.278 -4.437 -3.237 1.00 81.81 147 LYS A O 1
ATOM 1148 N N . THR A 1 148 ? 18.243 -3.524 -3.024 1.00 79.69 148 THR A N 1
ATOM 1149 C CA . THR A 1 148 ? 17.974 -3.438 -4.453 1.00 79.69 148 THR A CA 1
ATOM 1150 C C . THR A 1 148 ? 18.773 -2.284 -5.056 1.00 79.69 148 THR A C 1
ATOM 1152 O O . THR A 1 148 ? 19.419 -2.453 -6.079 1.00 79.69 148 THR A O 1
ATOM 1155 N N . LEU A 1 149 ? 18.829 -1.142 -4.381 1.00 76.69 149 LEU A N 1
ATOM 1156 C CA . LEU A 1 149 ? 19.518 0.058 -4.855 1.00 76.69 149 LEU A CA 1
ATOM 1157 C C . LEU A 1 149 ? 21.051 -0.001 -4.718 1.00 76.69 149 LEU A C 1
ATOM 1159 O O . LEU A 1 149 ? 21.720 0.975 -5.036 1.00 76.69 149 LEU A O 1
ATOM 1163 N N . MET A 1 150 ? 21.613 -1.128 -4.261 1.00 76.19 150 MET A N 1
ATOM 1164 C CA . MET A 1 150 ? 23.049 -1.299 -3.995 1.00 76.19 150 MET A CA 1
ATOM 1165 C C . MET A 1 150 ? 23.605 -0.238 -3.031 1.00 76.19 150 MET A C 1
ATOM 1167 O O . MET A 1 150 ? 24.745 0.206 -3.163 1.00 76.19 150 MET A O 1
ATOM 1171 N N . LEU A 1 151 ? 22.794 0.179 -2.054 1.00 77.31 151 LEU A N 1
ATOM 1172 C CA . LEU A 1 151 ? 23.200 1.162 -1.054 1.00 77.31 151 LEU A CA 1
ATOM 1173 C C . LEU A 1 151 ? 24.028 0.503 0.043 1.00 77.31 151 LEU A C 1
ATOM 1175 O O . LEU A 1 151 ? 23.826 -0.658 0.396 1.00 77.31 151 LEU A O 1
ATOM 1179 N N . LYS A 1 152 ? 24.902 1.292 0.672 1.00 77.19 152 LYS A N 1
ATOM 1180 C CA . LYS A 1 152 ? 25.667 0.857 1.847 1.00 77.19 152 LYS A CA 1
ATOM 1181 C C . LYS A 1 152 ? 24.762 0.436 3.009 1.00 77.19 152 LYS A C 1
ATOM 1183 O O . LYS A 1 152 ? 25.074 -0.518 3.719 1.00 77.19 152 LYS A O 1
ATOM 1188 N N . ASN A 1 153 ? 23.655 1.153 3.216 1.00 78.69 153 ASN A N 1
ATOM 1189 C CA . ASN A 1 153 ? 22.622 0.776 4.172 1.00 78.69 153 ASN A CA 1
ATOM 1190 C C . ASN A 1 153 ? 21.417 0.197 3.426 1.00 78.69 153 ASN A C 1
ATOM 1192 O O . ASN A 1 153 ? 20.794 0.873 2.611 1.00 78.69 153 ASN A O 1
ATOM 1196 N N . ASN A 1 154 ? 21.063 -1.046 3.747 1.00 84.00 154 ASN A N 1
ATOM 1197 C CA . ASN A 1 154 ? 19.917 -1.713 3.137 1.00 84.00 154 ASN A CA 1
ATOM 1198 C C . ASN A 1 154 ? 18.576 -1.135 3.608 1.00 84.00 154 ASN A C 1
ATOM 1200 O O . ASN A 1 154 ? 17.566 -1.351 2.938 1.00 84.00 154 ASN A O 1
ATOM 1204 N N . LEU A 1 155 ? 18.561 -0.434 4.746 1.00 87.44 155 LEU A N 1
ATOM 1205 C CA . LEU A 1 155 ? 17.363 0.167 5.310 1.00 87.44 155 LEU A CA 1
ATOM 1206 C C . LEU A 1 155 ? 17.143 1.570 4.736 1.00 87.44 155 LEU A C 1
ATOM 1208 O O . LEU A 1 155 ? 17.925 2.483 4.996 1.00 87.44 155 LEU A O 1
ATOM 1212 N N . VAL A 1 156 ? 16.056 1.741 3.992 1.00 89.31 156 VAL A N 1
ATOM 1213 C CA . VAL A 1 156 ? 15.671 3.008 3.370 1.00 89.31 156 VAL A CA 1
ATOM 1214 C C . VAL A 1 156 ? 14.483 3.594 4.134 1.00 89.31 156 VAL A C 1
ATOM 1216 O O . VAL A 1 156 ? 13.439 2.931 4.220 1.00 89.31 156 VAL A O 1
ATOM 1219 N N . PRO A 1 157 ? 14.620 4.803 4.709 1.00 93.12 157 PRO A N 1
ATOM 1220 C CA . PRO A 1 157 ? 13.517 5.475 5.371 1.00 93.12 157 PRO A CA 1
ATOM 1221 C C . PRO A 1 157 ? 12.479 5.936 4.347 1.00 93.12 157 PRO A C 1
ATOM 1223 O O . PRO A 1 157 ? 12.794 6.280 3.207 1.00 93.12 157 PRO A O 1
ATOM 1226 N N . GLY A 1 158 ? 11.228 5.971 4.772 1.00 94.56 158 GLY A N 1
ATOM 1227 C CA . GLY A 1 158 ? 10.127 6.477 3.980 1.00 94.56 158 GLY A CA 1
ATOM 1228 C C . GLY A 1 158 ? 9.010 7.030 4.843 1.00 94.56 158 GLY A C 1
ATOM 1229 O O . GLY A 1 158 ? 9.028 6.929 6.070 1.00 94.56 158 GLY A O 1
ATOM 1230 N N . ILE A 1 159 ? 8.036 7.614 4.171 1.00 96.12 159 ILE A N 1
ATOM 1231 C CA . ILE A 1 159 ? 6.812 8.132 4.754 1.00 96.12 159 ILE A CA 1
ATOM 1232 C C . ILE A 1 159 ? 5.620 7.577 3.993 1.00 96.12 159 ILE A C 1
ATOM 1234 O O . ILE A 1 159 ? 5.692 7.331 2.785 1.00 96.12 159 ILE A O 1
ATOM 1238 N N . GLU A 1 160 ? 4.513 7.426 4.700 1.00 96.56 160 GLU A N 1
ATOM 1239 C CA . GLU A 1 160 ? 3.213 7.226 4.091 1.00 96.56 160 GLU A CA 1
ATOM 1240 C C . GLU A 1 160 ? 2.192 8.200 4.656 1.00 96.56 160 GLU A C 1
ATOM 1242 O O . GLU A 1 160 ? 2.164 8.491 5.848 1.00 96.56 160 GLU A O 1
ATOM 1247 N N . LEU A 1 161 ? 1.333 8.674 3.765 1.00 97.06 161 LEU A N 1
ATOM 1248 C CA . LEU A 1 161 ? 0.165 9.465 4.093 1.00 97.06 161 LEU A CA 1
ATOM 1249 C C . LEU A 1 161 ? -1.025 8.959 3.291 1.00 97.06 161 LEU A C 1
ATOM 1251 O O . LEU A 1 161 ? -0.880 8.516 2.152 1.00 97.06 161 LEU A O 1
ATOM 1255 N N . GLY A 1 162 ? -2.217 9.034 3.863 1.00 96.25 162 GLY A N 1
ATOM 1256 C CA . GLY A 1 162 ? -3.397 8.572 3.153 1.00 96.25 162 GLY A CA 1
ATOM 1257 C C . GLY A 1 162 ? -4.664 8.622 3.970 1.00 96.25 162 GLY A C 1
ATOM 1258 O O . GLY A 1 162 ? -4.654 8.944 5.159 1.00 96.25 162 GLY A O 1
ATOM 1259 N N . VAL A 1 163 ? -5.760 8.286 3.304 1.00 96.31 163 VAL A N 1
ATOM 1260 C CA . VAL A 1 163 ? -7.083 8.218 3.915 1.00 96.31 163 VAL A CA 1
ATOM 1261 C C . VAL A 1 163 ? -7.632 6.815 3.751 1.00 96.31 163 VAL A C 1
ATOM 1263 O O . VAL A 1 163 ? -7.591 6.247 2.660 1.00 96.31 163 VAL A O 1
ATOM 1266 N N . GLU A 1 164 ? -8.180 6.268 4.830 1.00 96.94 164 GLU A N 1
ATOM 1267 C CA . GLU A 1 164 ? -8.866 4.981 4.821 1.00 96.94 164 GLU A CA 1
ATOM 1268 C C . GLU A 1 164 ? -10.273 5.092 5.397 1.00 96.94 164 GLU A C 1
ATOM 1270 O O . GLU A 1 164 ? -10.522 5.810 6.367 1.00 96.94 164 GLU A O 1
ATOM 1275 N N . GLN A 1 165 ? -11.174 4.313 4.811 1.00 95.44 165 GLN A N 1
ATOM 1276 C CA . GLN A 1 165 ? -12.561 4.149 5.197 1.00 95.44 165 GLN A CA 1
ATOM 1277 C C . GLN A 1 165 ? -12.771 2.746 5.771 1.00 95.44 165 GLN A C 1
ATOM 1279 O O . GLN A 1 165 ? -12.383 1.749 5.163 1.00 95.44 165 GLN A O 1
ATOM 1284 N N . LEU A 1 166 ? -13.438 2.673 6.918 1.00 94.00 166 LEU A N 1
ATOM 1285 C CA . LEU A 1 166 ? -13.864 1.452 7.586 1.00 94.00 166 LEU A CA 1
ATOM 1286 C C . LEU A 1 166 ? -15.368 1.228 7.402 1.00 94.00 166 LEU A C 1
ATOM 1288 O O . LEU A 1 166 ? -16.173 2.155 7.502 1.00 94.00 166 LEU A O 1
ATOM 1292 N N . ILE A 1 167 ? -15.756 -0.025 7.186 1.00 90.75 167 ILE A N 1
ATOM 1293 C CA . ILE A 1 167 ? -17.146 -0.468 7.079 1.00 90.75 167 ILE A CA 1
ATOM 1294 C C . ILE A 1 167 ? -17.339 -1.638 8.042 1.00 90.75 167 ILE A C 1
ATOM 1296 O O . ILE A 1 167 ? -16.790 -2.721 7.849 1.00 90.75 167 ILE A O 1
ATOM 1300 N N . GLY A 1 168 ? -18.124 -1.411 9.092 1.00 86.69 168 GLY A N 1
ATOM 1301 C CA . GLY A 1 168 ? -18.344 -2.363 10.181 1.00 86.69 168 GLY A CA 1
ATOM 1302 C C . GLY A 1 168 ? -18.051 -1.740 11.543 1.00 86.69 168 GLY A C 1
ATOM 1303 O O . GLY A 1 168 ? -17.684 -0.571 11.632 1.00 86.69 168 GLY A O 1
ATOM 1304 N N . LYS A 1 169 ? -18.251 -2.509 12.619 1.00 84.19 169 LYS A N 1
ATOM 1305 C CA . LYS A 1 169 ? -18.042 -2.028 13.995 1.00 84.19 169 LYS A CA 1
ATOM 1306 C C . LYS A 1 169 ? -16.946 -2.812 14.705 1.00 84.19 169 LYS A C 1
ATOM 1308 O O . LYS A 1 169 ? -15.864 -2.271 14.904 1.00 84.19 169 LYS A O 1
ATOM 1313 N N . GLU A 1 170 ? -17.230 -4.034 15.135 1.00 89.00 170 GLU A N 1
ATOM 1314 C CA . GLU A 1 170 ? -16.251 -4.887 15.821 1.00 89.00 170 GLU A CA 1
ATOM 1315 C C . GLU A 1 170 ? -15.395 -5.630 14.807 1.00 89.00 170 GLU A C 1
ATOM 1317 O O . GLU A 1 170 ? -14.183 -5.472 14.787 1.00 89.00 170 GLU A O 1
ATOM 1322 N N . ILE A 1 171 ? -16.045 -6.369 13.912 1.00 92.75 171 ILE A N 1
ATOM 1323 C CA . ILE A 1 171 ? -15.441 -6.867 12.683 1.00 92.75 171 ILE A CA 1
ATOM 1324 C C . ILE A 1 171 ? -15.758 -5.844 11.598 1.00 92.75 171 ILE A C 1
ATOM 1326 O O . ILE A 1 171 ? -16.907 -5.408 11.459 1.00 92.75 171 ILE A O 1
ATOM 1330 N N . TYR A 1 172 ? -14.738 -5.427 10.863 1.00 90.06 172 TYR A N 1
ATOM 1331 C CA . TYR A 1 172 ? -14.877 -4.435 9.808 1.00 90.06 172 TYR A CA 1
ATOM 1332 C C . TYR A 1 172 ? -13.950 -4.755 8.650 1.00 90.06 172 TYR A C 1
ATOM 1334 O O . TYR A 1 172 ? -12.880 -5.333 8.825 1.00 90.06 172 TYR A O 1
ATOM 1342 N N . VAL A 1 173 ? -14.365 -4.337 7.467 1.00 95.38 173 VAL A N 1
ATOM 1343 C CA . VAL A 1 173 ? -13.495 -4.263 6.297 1.00 95.38 173 VAL A CA 1
ATOM 1344 C C . VAL A 1 173 ? -13.095 -2.814 6.075 1.00 95.38 173 VAL A C 1
ATOM 1346 O O . VAL A 1 173 ? -13.790 -1.899 6.524 1.00 95.38 173 VAL A O 1
ATOM 1349 N N . GLY A 1 174 ? -11.984 -2.585 5.393 1.00 94.50 174 GLY A N 1
ATOM 1350 C CA . GLY A 1 174 ? -11.574 -1.237 5.045 1.00 94.50 174 GLY A CA 1
ATOM 1351 C C . GLY A 1 174 ? -10.785 -1.164 3.753 1.00 94.50 174 GLY A C 1
ATOM 1352 O O . GLY A 1 174 ? -10.238 -2.153 3.262 1.00 94.50 174 GLY A O 1
ATOM 1353 N N . THR A 1 175 ? -10.778 0.039 3.194 1.00 97.56 175 THR A N 1
ATOM 1354 C CA . THR A 1 175 ? -10.041 0.398 1.983 1.00 97.56 175 THR A CA 1
ATOM 1355 C C . THR A 1 175 ? -9.671 1.877 2.020 1.00 97.56 175 THR A C 1
ATOM 1357 O O . THR A 1 175 ? -10.068 2.587 2.941 1.00 97.56 175 THR A O 1
ATOM 1360 N N . GLY A 1 176 ? -8.901 2.362 1.053 1.00 96.25 176 GLY A N 1
ATOM 1361 C CA . GLY A 1 176 ? -8.446 3.743 1.055 1.00 96.25 176 GLY A CA 1
ATOM 1362 C C . GLY A 1 176 ? -7.573 4.103 -0.131 1.00 96.25 176 GLY A C 1
ATOM 1363 O O . GLY A 1 176 ? -7.483 3.368 -1.113 1.00 96.25 176 GLY A O 1
ATOM 1364 N N . ILE A 1 177 ? -6.914 5.247 -0.007 1.00 95.81 177 ILE A N 1
ATOM 1365 C CA . ILE A 1 177 ? -5.891 5.712 -0.937 1.00 95.81 177 ILE A CA 1
ATOM 1366 C C . ILE A 1 177 ? -4.712 6.174 -0.100 1.00 95.81 177 ILE A C 1
ATOM 1368 O O . ILE A 1 177 ? -4.856 7.056 0.750 1.00 95.81 177 ILE A O 1
ATOM 1372 N N . LEU A 1 178 ? -3.557 5.569 -0.350 1.00 96.88 178 LEU A N 1
ATOM 1373 C CA . LEU A 1 178 ? -2.321 5.869 0.351 1.00 96.88 178 LEU A CA 1
ATOM 1374 C C . LEU A 1 178 ? -1.238 6.272 -0.644 1.00 96.88 178 LEU A C 1
ATOM 1376 O O . LEU A 1 178 ? -1.224 5.822 -1.790 1.00 96.88 178 LEU A O 1
ATOM 1380 N N . PHE A 1 179 ? -0.311 7.098 -0.188 1.00 96.62 179 PHE A N 1
ATOM 1381 C CA . PHE A 1 179 ? 0.839 7.553 -0.945 1.00 96.62 179 PHE A CA 1
ATOM 1382 C C . PHE A 1 179 ? 2.106 7.299 -0.145 1.00 96.62 179 PHE A C 1
ATOM 1384 O O . PHE A 1 179 ? 2.176 7.635 1.034 1.00 96.62 179 PHE A O 1
ATOM 1391 N N . ASN A 1 180 ? 3.103 6.719 -0.803 1.00 95.06 180 ASN A N 1
ATOM 1392 C CA . ASN A 1 180 ? 4.386 6.374 -0.213 1.00 95.06 180 ASN A CA 1
ATOM 1393 C C . ASN A 1 180 ? 5.491 7.175 -0.869 1.00 95.06 180 ASN A C 1
ATOM 1395 O O . ASN A 1 180 ? 5.491 7.340 -2.088 1.00 95.06 180 ASN A O 1
ATOM 1399 N N . ALA A 1 181 ? 6.461 7.583 -0.062 1.00 93.69 181 ALA A N 1
ATOM 1400 C CA . ALA A 1 181 ? 7.724 8.120 -0.531 1.00 93.69 181 ALA A CA 1
ATOM 1401 C C . ALA A 1 181 ? 8.874 7.521 0.286 1.00 93.69 181 ALA A C 1
ATOM 1403 O O . ALA A 1 181 ? 8.816 7.498 1.510 1.00 93.69 181 ALA A O 1
ATOM 1404 N N . TYR A 1 182 ? 9.925 7.060 -0.380 1.00 90.81 182 TYR A N 1
ATOM 1405 C CA . TYR A 1 182 ? 11.157 6.542 0.210 1.00 90.81 182 TYR A CA 1
ATOM 1406 C C . TYR A 1 182 ? 12.321 7.432 -0.192 1.00 90.81 182 TYR A C 1
ATOM 1408 O O . TYR A 1 182 ? 12.421 7.816 -1.354 1.00 90.81 182 TYR A O 1
ATOM 1416 N N . TYR A 1 183 ? 13.197 7.740 0.757 1.00 88.62 183 TYR A N 1
ATOM 1417 C CA . TYR A 1 183 ? 14.361 8.589 0.543 1.00 88.62 183 TYR A CA 1
ATOM 1418 C C . TYR A 1 183 ? 15.636 7.754 0.587 1.00 88.62 183 TYR A C 1
ATOM 1420 O O . TYR A 1 183 ? 15.981 7.199 1.632 1.00 88.62 183 TYR A O 1
ATOM 1428 N N . ALA A 1 184 ? 16.336 7.671 -0.540 1.00 83.50 184 ALA A N 1
ATOM 1429 C CA . ALA A 1 184 ? 17.592 6.948 -0.663 1.00 83.50 184 ALA A CA 1
ATOM 1430 C C . ALA A 1 184 ? 18.754 7.908 -0.916 1.00 83.50 184 ALA A C 1
ATOM 1432 O O . ALA A 1 184 ? 18.656 8.802 -1.753 1.00 83.50 184 ALA A O 1
ATOM 1433 N N . THR A 1 185 ? 19.877 7.672 -0.243 1.00 75.81 185 THR A N 1
ATOM 1434 C CA . THR A 1 185 ? 21.150 8.346 -0.525 1.00 75.81 185 THR A CA 1
ATOM 1435 C C . THR A 1 185 ? 22.014 7.413 -1.362 1.00 75.81 185 THR A C 1
ATOM 1437 O O . THR A 1 185 ? 22.375 6.340 -0.875 1.00 75.81 185 THR A O 1
ATOM 1440 N N . ILE A 1 186 ? 22.323 7.787 -2.606 1.00 69.50 186 ILE A N 1
ATOM 1441 C CA . ILE A 1 186 ? 23.124 6.969 -3.522 1.00 69.50 186 ILE A CA 1
ATOM 1442 C C . ILE A 1 186 ? 24.570 7.477 -3.514 1.00 69.50 186 ILE A C 1
ATOM 1444 O O . ILE A 1 186 ? 24.884 8.508 -4.099 1.00 69.50 186 ILE A O 1
ATOM 1448 N N . ASP A 1 187 ? 25.469 6.724 -2.878 1.00 58.78 187 ASP A N 1
ATOM 1449 C CA . ASP A 1 187 ? 26.903 7.047 -2.799 1.00 58.78 187 ASP A CA 1
ATOM 1450 C C . ASP A 1 187 ? 27.648 6.644 -4.094 1.00 58.78 187 ASP A C 1
ATOM 1452 O O . ASP A 1 187 ? 28.564 5.820 -4.072 1.00 58.78 187 ASP A O 1
ATOM 1456 N N . GLN A 1 188 ? 27.262 7.197 -5.249 1.00 53.47 188 GLN A N 1
ATOM 1457 C CA . GLN A 1 188 ? 27.989 7.027 -6.520 1.00 53.47 188 GLN A CA 1
ATOM 1458 C C . GLN A 1 188 ? 28.735 8.306 -6.933 1.00 53.47 188 GLN A C 1
ATOM 1460 O O . GLN A 1 188 ? 28.509 8.866 -8.000 1.00 53.47 188 GLN A O 1
ATOM 1465 N N . GLY A 1 189 ? 29.667 8.764 -6.090 1.00 46.84 189 GLY A N 1
ATOM 1466 C CA . GLY A 1 189 ? 30.658 9.785 -6.473 1.00 46.84 189 GLY A CA 1
ATOM 1467 C C . GLY A 1 189 ? 30.175 11.243 -6.486 1.00 46.84 189 GLY A C 1
ATOM 1468 O O . GLY A 1 189 ? 30.927 12.122 -6.900 1.00 46.84 189 GLY A O 1
ATOM 1469 N N . GLY A 1 190 ? 28.970 11.507 -5.989 1.00 45.50 190 GLY A N 1
ATOM 1470 C CA . GLY A 1 190 ? 28.389 12.824 -5.724 1.00 45.50 190 GLY A CA 1
ATOM 1471 C C . GLY A 1 190 ? 27.172 12.641 -4.814 1.00 45.50 190 GLY A C 1
ATOM 1472 O O . GLY A 1 190 ? 26.599 11.553 -4.795 1.00 45.50 190 GLY A O 1
ATOM 1473 N N . GLU A 1 191 ? 26.813 13.645 -4.012 1.00 52.12 191 GLU A N 1
ATOM 1474 C CA . GLU A 1 191 ? 25.647 13.599 -3.113 1.00 52.12 191 GLU A CA 1
ATOM 1475 C C . GLU A 1 191 ? 24.331 13.582 -3.913 1.00 52.12 191 GLU A C 1
ATOM 1477 O O . GLU A 1 191 ? 23.630 14.586 -4.003 1.00 52.12 191 GLU A O 1
ATOM 1482 N N . ASN A 1 192 ? 23.983 12.439 -4.503 1.00 66.06 192 ASN A N 1
ATOM 1483 C CA . ASN A 1 192 ? 22.730 12.272 -5.229 1.00 66.06 192 ASN A CA 1
ATOM 1484 C C . ASN A 1 192 ? 21.756 11.512 -4.331 1.00 66.06 192 ASN A C 1
ATOM 1486 O O . ASN A 1 192 ? 21.821 10.288 -4.174 1.00 66.06 192 ASN A O 1
ATOM 1490 N N . SER A 1 193 ? 20.876 12.261 -3.674 1.00 74.19 193 SER A N 1
ATOM 1491 C CA . SER A 1 193 ? 19.741 11.693 -2.964 1.00 74.19 193 SER A CA 1
ATOM 1492 C C . SER A 1 193 ? 18.496 11.709 -3.837 1.00 74.19 193 SER A C 1
ATOM 1494 O O . SER A 1 193 ? 18.254 12.635 -4.608 1.00 74.19 193 SER A O 1
ATOM 1496 N N . GLN A 1 194 ? 17.696 10.654 -3.717 1.00 80.38 194 GLN A N 1
ATOM 1497 C CA . GLN A 1 194 ? 16.593 10.398 -4.625 1.00 80.38 194 GLN A CA 1
ATOM 1498 C C . GLN A 1 194 ? 15.355 9.954 -3.854 1.00 80.38 194 GLN A C 1
ATOM 1500 O O . GLN A 1 194 ? 15.428 9.134 -2.932 1.00 80.38 194 GLN A O 1
ATOM 1505 N N . PHE A 1 195 ? 14.201 10.491 -4.253 1.00 86.25 195 PHE A N 1
ATOM 1506 C CA . PHE A 1 195 ? 12.914 10.038 -3.751 1.00 86.25 195 PHE A CA 1
ATOM 1507 C C . PHE A 1 195 ? 12.301 9.016 -4.703 1.00 86.25 195 PHE A C 1
ATOM 1509 O O . PHE A 1 195 ? 12.257 9.217 -5.920 1.00 86.25 195 PHE A O 1
ATOM 1516 N N . TYR A 1 196 ? 11.776 7.939 -4.128 1.00 87.81 196 TYR A N 1
ATOM 1517 C CA . TYR A 1 196 ? 10.960 6.952 -4.824 1.00 87.81 196 TYR A CA 1
ATOM 1518 C C . TYR A 1 196 ? 9.552 6.977 -4.274 1.00 87.81 196 TYR A C 1
ATOM 1520 O O . TYR A 1 196 ? 9.370 6.842 -3.067 1.00 87.81 196 TYR A O 1
ATOM 1528 N N . TYR A 1 197 ? 8.557 7.115 -5.138 1.00 90.81 197 TYR A N 1
ATOM 1529 C CA . TYR A 1 197 ? 7.177 7.265 -4.704 1.00 90.81 197 TYR A CA 1
ATOM 1530 C C . TYR A 1 197 ? 6.206 6.415 -5.512 1.00 90.81 197 TYR A C 1
ATOM 1532 O O . TYR A 1 197 ? 6.459 6.063 -6.665 1.00 90.81 197 TYR A O 1
ATOM 1540 N N . PHE A 1 198 ? 5.092 6.066 -4.875 1.00 92.56 198 PHE A N 1
ATOM 1541 C CA . PHE A 1 198 ? 3.982 5.343 -5.489 1.00 92.56 198 PHE A CA 1
ATOM 1542 C C . PHE A 1 198 ? 2.703 5.520 -4.668 1.00 92.56 198 PHE A C 1
ATOM 1544 O O . PHE A 1 198 ? 2.739 5.730 -3.454 1.00 92.56 198 PHE A O 1
ATOM 1551 N N . GLY A 1 199 ? 1.561 5.425 -5.341 1.00 94.06 199 GLY A N 1
ATOM 1552 C CA . GLY A 1 199 ? 0.255 5.326 -4.702 1.00 94.06 199 GLY A CA 1
ATOM 1553 C C . GLY A 1 199 ? -0.126 3.871 -4.452 1.00 94.06 199 GLY A C 1
ATOM 1554 O O . GLY A 1 199 ? 0.384 2.963 -5.109 1.00 94.06 199 GLY A O 1
ATOM 1555 N N . ARG A 1 200 ? -1.049 3.631 -3.524 1.00 94.81 200 ARG A N 1
ATOM 1556 C CA . ARG A 1 200 ? -1.616 2.300 -3.301 1.00 94.81 200 ARG A CA 1
ATOM 1557 C C . ARG A 1 200 ? -3.038 2.330 -2.771 1.00 94.81 200 ARG A C 1
ATOM 1559 O O . ARG A 1 200 ? -3.467 3.295 -2.141 1.00 94.81 200 ARG A O 1
ATOM 1566 N N . ILE A 1 201 ? -3.745 1.235 -3.023 1.00 96.56 201 ILE A N 1
ATOM 1567 C CA . ILE A 1 201 ? -5.109 0.987 -2.562 1.00 96.56 201 ILE A CA 1
ATOM 1568 C C . ILE A 1 201 ? -5.074 -0.249 -1.656 1.00 96.56 201 ILE A C 1
ATOM 1570 O O . ILE A 1 201 ? -4.815 -1.353 -2.147 1.00 96.56 201 ILE A O 1
ATOM 1574 N N . PRO A 1 202 ? -5.294 -0.094 -0.340 1.00 97.19 202 PRO A N 1
ATOM 1575 C CA . PRO A 1 202 ? -5.389 -1.214 0.578 1.00 97.19 202 PRO A CA 1
ATOM 1576 C C . PRO A 1 202 ? -6.787 -1.848 0.533 1.00 97.19 202 PRO A C 1
ATOM 1578 O O . PRO A 1 202 ? -7.792 -1.170 0.319 1.00 97.19 202 PRO A O 1
ATOM 1581 N N . ALA A 1 203 ? -6.858 -3.145 0.807 1.00 97.31 203 ALA A N 1
ATOM 1582 C CA . ALA A 1 203 ? -8.076 -3.872 1.139 1.00 97.31 203 ALA A CA 1
ATOM 1583 C C . ALA A 1 203 ? -7.778 -4.779 2.336 1.00 97.31 203 ALA A C 1
ATOM 1585 O O . ALA A 1 203 ? -6.910 -5.652 2.262 1.00 97.31 203 ALA A O 1
ATOM 1586 N N . PHE A 1 204 ? -8.464 -4.556 3.456 1.00 97.56 204 PHE A N 1
ATOM 1587 C CA . PHE A 1 204 ? -8.156 -5.238 4.712 1.00 97.56 204 PHE A CA 1
ATOM 1588 C C . PHE A 1 204 ? -9.396 -5.626 5.505 1.00 97.56 204 PHE A C 1
ATOM 1590 O O . PHE A 1 204 ? -10.460 -5.017 5.389 1.00 97.56 204 PHE A O 1
ATOM 1597 N N . LEU A 1 205 ? -9.216 -6.644 6.341 1.00 97.50 205 LEU A N 1
ATOM 1598 C CA . LEU A 1 205 ? -10.150 -7.081 7.366 1.00 97.50 205 LEU A CA 1
ATOM 1599 C C . LEU A 1 205 ? -9.540 -6.770 8.731 1.00 97.50 205 LEU A C 1
ATOM 1601 O O . LEU A 1 205 ? -8.344 -6.972 8.955 1.00 97.50 205 LEU A O 1
ATOM 1605 N N . GLY A 1 206 ? -10.375 -6.303 9.648 1.00 96.31 206 GLY A N 1
ATOM 1606 C CA . GLY A 1 206 ? -9.958 -5.931 10.982 1.00 96.31 206 GLY A CA 1
ATOM 1607 C C . GLY A 1 206 ? -10.912 -6.373 12.074 1.00 96.31 206 GLY A C 1
ATOM 1608 O O . GLY A 1 206 ? -12.097 -6.629 11.848 1.00 96.31 206 GLY A O 1
ATOM 1609 N N . TYR A 1 207 ? -10.358 -6.438 13.279 1.00 94.88 207 TYR A N 1
ATOM 1610 C CA . TYR A 1 207 ? -11.092 -6.635 14.516 1.00 94.88 207 TYR A CA 1
ATOM 1611 C C . TYR A 1 207 ? -10.772 -5.510 15.497 1.00 94.88 207 TYR A C 1
ATOM 1613 O O . TYR A 1 207 ? -9.604 -5.193 15.725 1.00 94.88 207 TYR A O 1
ATOM 1621 N N . ARG A 1 208 ? -11.811 -4.934 16.101 1.00 90.81 208 ARG A N 1
ATOM 1622 C CA . ARG A 1 208 ? -11.750 -3.850 17.079 1.00 90.81 208 ARG A CA 1
ATOM 1623 C C . ARG A 1 208 ? -12.322 -4.310 18.410 1.00 90.81 208 ARG A C 1
ATOM 1625 O O . ARG A 1 208 ? -13.407 -4.878 18.468 1.00 90.81 208 ARG A O 1
ATOM 1632 N N . THR A 1 209 ? -11.631 -3.969 19.490 1.00 90.62 209 THR A N 1
ATOM 1633 C CA . THR A 1 209 ? -12.107 -4.163 20.861 1.00 90.62 209 THR A CA 1
ATOM 1634 C C . THR A 1 209 ? -11.838 -2.921 21.699 1.00 90.62 209 THR A C 1
ATOM 1636 O O . THR A 1 209 ? -10.835 -2.236 21.505 1.00 90.62 209 THR A O 1
ATOM 1639 N N . LYS A 1 210 ? -12.722 -2.636 22.656 1.00 87.31 210 LYS A N 1
ATOM 1640 C CA . LYS A 1 210 ? -12.579 -1.527 23.605 1.00 87.31 210 LYS A CA 1
ATOM 1641 C C . LYS A 1 210 ? -12.436 -2.093 25.014 1.00 87.31 210 LYS A C 1
ATOM 1643 O O . LYS A 1 210 ? -13.302 -2.832 25.470 1.00 87.31 210 LYS A O 1
ATOM 1648 N N . THR A 1 211 ? -11.351 -1.742 25.698 1.00 84.75 211 THR A N 1
ATOM 1649 C CA . THR A 1 211 ? -11.048 -2.201 27.059 1.00 84.75 211 THR A CA 1
ATOM 1650 C C . THR A 1 211 ? -10.627 -1.004 27.899 1.00 84.75 211 THR A C 1
ATOM 1652 O O . THR A 1 211 ? -9.637 -0.349 27.585 1.00 84.75 211 THR A O 1
ATOM 1655 N N . SER A 1 212 ? -11.368 -0.712 28.971 1.00 83.25 212 SER A N 1
ATOM 1656 C CA . SER A 1 212 ? -11.044 0.366 29.923 1.00 83.25 212 SER A CA 1
ATOM 1657 C C . SER A 1 212 ? -1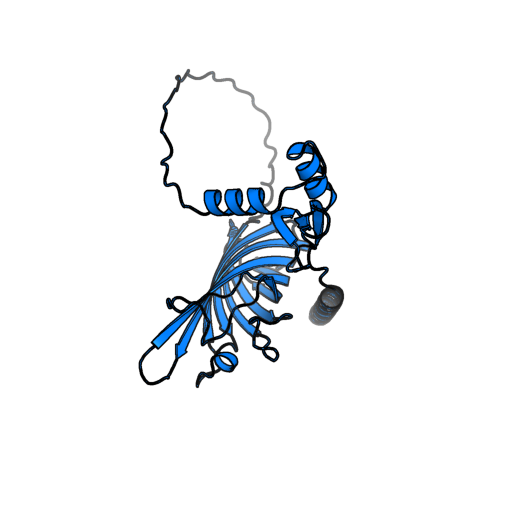0.793 1.733 29.263 1.00 83.25 212 SER A C 1
ATOM 1659 O O . SER A 1 212 ? -9.840 2.427 29.600 1.00 83.25 212 SER A O 1
ATOM 1661 N N . GLY A 1 213 ? -11.625 2.105 28.284 1.00 77.62 213 GLY A N 1
ATOM 1662 C CA . GLY A 1 213 ? -11.523 3.387 27.570 1.00 77.62 213 GLY A CA 1
ATOM 1663 C C . GLY A 1 213 ? -10.480 3.431 26.446 1.00 77.62 213 GLY A C 1
ATOM 1664 O O . GLY A 1 213 ? -10.498 4.371 25.659 1.00 77.62 213 GLY A O 1
ATOM 1665 N N . MET A 1 214 ? -9.637 2.405 26.315 1.00 85.25 214 MET A N 1
ATOM 1666 C CA . MET A 1 214 ? -8.675 2.265 25.224 1.00 85.25 214 MET A CA 1
ATOM 1667 C C . MET A 1 214 ? -9.222 1.335 24.141 1.00 85.25 214 MET A C 1
ATOM 1669 O O . MET A 1 214 ? -9.795 0.280 24.426 1.00 85.25 214 MET A O 1
ATOM 1673 N N . VAL A 1 215 ? -9.044 1.732 22.888 1.00 89.56 215 VAL A N 1
ATOM 1674 C CA . VAL A 1 215 ? -9.410 0.955 21.709 1.00 89.56 215 VAL A CA 1
ATOM 1675 C C . VAL A 1 215 ? -8.173 0.241 21.186 1.00 89.56 215 VAL A C 1
ATOM 1677 O O . VAL A 1 215 ? -7.110 0.843 21.057 1.00 89.56 215 VAL A O 1
ATOM 1680 N N . PHE A 1 216 ? -8.335 -1.040 20.872 1.00 91.94 216 PHE A N 1
ATOM 1681 C CA . PHE A 1 216 ? -7.340 -1.869 20.207 1.00 91.94 216 PHE A CA 1
ATOM 1682 C C . PHE A 1 216 ? -7.909 -2.388 18.898 1.00 91.94 216 PHE A C 1
ATOM 1684 O O . PHE A 1 216 ? -9.061 -2.830 18.853 1.00 91.94 216 PHE A O 1
ATOM 1691 N N . MET A 1 217 ? -7.094 -2.365 17.851 1.00 94.62 217 MET A N 1
ATOM 1692 C CA . MET A 1 217 ? -7.460 -2.875 16.535 1.00 94.62 217 MET A CA 1
ATOM 1693 C C . MET A 1 217 ? -6.340 -3.748 15.983 1.00 94.62 217 MET A C 1
ATOM 1695 O O . MET A 1 217 ? -5.163 -3.426 16.139 1.00 94.62 217 MET A O 1
ATOM 1699 N N . GLY A 1 218 ? -6.708 -4.856 15.351 1.00 96.12 218 GLY A N 1
ATOM 1700 C CA . GLY A 1 218 ? -5.788 -5.718 14.618 1.00 96.12 218 GLY A CA 1
ATOM 1701 C C . GLY A 1 218 ? -6.306 -5.934 13.211 1.00 96.12 218 GLY A C 1
ATOM 1702 O O . GLY A 1 218 ? -7.476 -6.271 13.040 1.00 96.12 218 GLY A O 1
ATOM 1703 N N . GLU A 1 219 ? -5.452 -5.714 12.217 1.00 97.06 219 GLU A N 1
ATOM 1704 C CA . GLU A 1 219 ? -5.841 -5.707 10.809 1.00 97.06 219 GLU A CA 1
ATOM 1705 C C . GLU A 1 219 ? -4.833 -6.466 9.957 1.00 97.06 219 GLU A C 1
ATOM 1707 O O . GLU A 1 219 ? -3.626 -6.421 10.205 1.00 97.06 219 GLU A O 1
ATOM 1712 N N . ALA A 1 220 ? -5.348 -7.141 8.937 1.00 97.81 220 ALA A N 1
ATOM 1713 C CA . ALA A 1 220 ? -4.554 -7.816 7.929 1.00 97.81 220 ALA A CA 1
ATOM 1714 C C . ALA A 1 220 ? -5.231 -7.702 6.564 1.00 97.81 220 ALA A C 1
ATOM 1716 O O . ALA A 1 220 ? -6.459 -7.631 6.464 1.00 97.81 220 ALA A O 1
ATOM 1717 N N . GLY A 1 221 ? -4.432 -7.679 5.506 1.00 96.69 221 GLY A N 1
ATOM 1718 C CA . GLY A 1 221 ? -4.960 -7.490 4.167 1.00 96.69 221 GLY A CA 1
ATOM 1719 C C . GLY A 1 221 ? -3.896 -7.448 3.090 1.00 96.69 221 GLY A C 1
ATOM 1720 O O . GLY A 1 221 ? -2.761 -7.885 3.282 1.00 96.69 221 GLY A O 1
ATOM 1721 N N . VAL A 1 222 ? -4.294 -6.890 1.957 1.00 97.50 222 VAL A N 1
ATOM 1722 C CA . VAL A 1 222 ? -3.472 -6.725 0.761 1.00 97.50 222 VAL A CA 1
ATOM 1723 C C . VAL A 1 222 ? -3.483 -5.271 0.318 1.00 97.50 222 VAL A C 1
ATOM 1725 O O . VAL A 1 222 ? -4.421 -4.529 0.609 1.00 97.50 222 VAL A O 1
ATOM 1728 N N . GLN A 1 223 ? -2.455 -4.856 -0.405 1.00 95.94 223 GLN A N 1
ATOM 1729 C CA . GLN A 1 223 ? -2.413 -3.556 -1.060 1.00 95.94 223 GLN A CA 1
ATOM 1730 C C . GLN A 1 223 ? -1.999 -3.751 -2.511 1.00 95.94 223 GLN A C 1
ATOM 1732 O O . GLN A 1 223 ? -1.098 -4.538 -2.802 1.00 95.94 223 GLN A O 1
ATOM 1737 N N . VAL A 1 224 ? -2.668 -3.031 -3.408 1.00 95.06 224 VAL A N 1
ATOM 1738 C CA . VAL A 1 224 ? -2.273 -2.921 -4.813 1.00 95.06 224 VAL A CA 1
ATOM 1739 C C . VAL A 1 224 ? -1.584 -1.581 -4.991 1.00 95.06 224 VAL A C 1
ATOM 1741 O O . VAL A 1 224 ? -2.145 -0.540 -4.650 1.00 95.06 224 VAL A O 1
ATOM 1744 N N . ASN A 1 225 ? -0.368 -1.613 -5.516 1.00 93.44 225 ASN A N 1
ATOM 1745 C CA . ASN A 1 225 ? 0.502 -0.458 -5.647 1.00 93.44 225 ASN A CA 1
ATOM 1746 C C . ASN A 1 225 ? 0.587 -0.029 -7.106 1.00 93.44 225 ASN A C 1
ATOM 1748 O O . ASN A 1 225 ? 0.697 -0.856 -8.012 1.00 93.44 225 ASN A O 1
ATOM 1752 N N . THR A 1 226 ? 0.610 1.277 -7.334 1.00 90.81 226 THR A N 1
ATOM 1753 C CA . THR A 1 226 ? 1.011 1.819 -8.625 1.00 90.81 226 THR A CA 1
ATOM 1754 C C . THR A 1 226 ? 2.496 1.563 -8.858 1.00 90.81 226 THR A C 1
ATOM 1756 O O . THR A 1 226 ? 3.249 1.204 -7.949 1.00 90.81 226 THR A O 1
ATOM 1759 N N . LYS A 1 227 ? 2.934 1.815 -10.088 1.00 89.75 227 LYS A N 1
ATOM 1760 C CA . LYS A 1 227 ? 4.347 1.827 -10.440 1.00 89.75 227 LYS A CA 1
ATOM 1761 C C . LYS A 1 227 ? 5.138 2.755 -9.518 1.00 89.75 227 LYS A C 1
ATOM 1763 O O . LYS A 1 227 ? 4.726 3.892 -9.285 1.00 89.75 227 LYS A O 1
ATOM 1768 N N . MET A 1 228 ? 6.271 2.260 -9.022 1.00 87.50 228 MET A N 1
ATOM 1769 C CA . MET A 1 228 ? 7.260 3.077 -8.325 1.00 87.50 228 MET A CA 1
ATOM 1770 C C . MET A 1 228 ? 7.980 3.969 -9.331 1.00 87.50 228 MET A C 1
ATOM 1772 O O . MET A 1 228 ? 8.513 3.485 -10.332 1.00 87.50 228 MET A O 1
ATOM 1776 N N . VAL A 1 229 ? 7.984 5.267 -9.048 1.00 85.94 229 VAL A N 1
ATOM 1777 C CA . VAL A 1 229 ? 8.601 6.302 -9.878 1.00 85.94 229 VAL A CA 1
ATOM 1778 C C . VAL A 1 229 ? 9.663 7.023 -9.063 1.00 85.94 229 VAL A C 1
ATOM 1780 O O . VAL A 1 229 ? 9.598 7.057 -7.834 1.00 85.94 229 VAL A O 1
ATOM 1783 N N . SER A 1 230 ? 10.649 7.582 -9.756 1.00 83.06 230 SER A N 1
ATOM 1784 C CA . SER A 1 230 ? 11.677 8.411 -9.151 1.00 83.06 230 SER A CA 1
ATOM 1785 C C . SER A 1 230 ? 11.542 9.889 -9.518 1.00 83.06 230 SER A C 1
ATOM 1787 O O . SER A 1 230 ? 10.926 10.225 -10.525 1.00 83.06 230 SER A O 1
ATOM 1789 N N . THR A 1 231 ? 12.096 10.772 -8.688 1.00 76.12 231 THR A N 1
ATOM 1790 C CA . THR A 1 231 ? 12.125 12.222 -8.921 1.00 76.12 231 THR A CA 1
ATOM 1791 C C . THR A 1 231 ? 13.170 12.688 -9.935 1.00 76.12 231 THR A C 1
ATOM 1793 O O . THR A 1 231 ? 13.101 13.842 -10.338 1.00 76.12 231 THR A O 1
ATOM 1796 N N . GLU A 1 232 ? 14.127 11.849 -10.339 1.00 68.44 232 GLU A N 1
ATOM 1797 C CA . GLU A 1 232 ? 15.103 12.221 -11.378 1.00 68.44 232 GLU A CA 1
ATOM 1798 C C . GLU A 1 232 ? 14.551 11.940 -12.787 1.00 68.44 232 GLU A C 1
ATOM 1800 O O . GLU A 1 232 ? 13.823 10.966 -13.000 1.00 68.44 232 GLU A O 1
ATOM 1805 N N . ASP A 1 233 ? 14.892 12.814 -13.742 1.00 54.84 233 ASP A N 1
ATOM 1806 C CA . ASP A 1 233 ? 14.309 12.867 -15.094 1.00 54.84 233 ASP A CA 1
ATOM 1807 C C . ASP A 1 233 ? 14.579 11.609 -15.946 1.00 54.84 233 ASP A C 1
ATOM 1809 O O . ASP A 1 233 ? 13.784 11.277 -16.835 1.00 54.84 233 ASP A O 1
ATOM 1813 N N . ASP A 1 234 ? 15.617 10.836 -15.612 1.00 54.62 234 ASP A N 1
ATOM 1814 C CA . ASP A 1 234 ? 15.832 9.486 -16.131 1.00 54.62 234 ASP A CA 1
ATOM 1815 C C . ASP A 1 234 ? 14.964 8.502 -15.338 1.00 54.62 234 ASP A C 1
ATOM 1817 O O . ASP A 1 234 ? 15.403 7.880 -14.375 1.00 54.62 234 ASP A O 1
ATOM 1821 N N . ARG A 1 235 ? 13.700 8.379 -15.764 1.00 51.28 235 ARG A N 1
ATOM 1822 C CA . ARG A 1 235 ? 12.537 7.710 -15.123 1.00 51.28 235 ARG A CA 1
ATOM 1823 C C . ARG A 1 235 ? 12.703 6.255 -14.635 1.00 51.28 235 ARG A C 1
ATOM 1825 O O . ARG A 1 235 ? 11.713 5.615 -14.269 1.00 51.28 235 ARG A O 1
ATOM 1832 N N . SER A 1 236 ? 13.907 5.702 -14.651 1.00 58.16 236 SER A N 1
ATOM 1833 C CA . SER A 1 236 ? 14.247 4.390 -14.118 1.00 58.16 236 SER A CA 1
ATOM 1834 C C . SER A 1 236 ? 14.886 4.506 -12.732 1.00 58.16 236 SER A C 1
ATOM 1836 O O . SER A 1 236 ? 15.817 5.274 -12.515 1.00 58.16 236 SER A O 1
ATOM 1838 N N . VAL A 1 237 ? 14.421 3.693 -11.791 1.00 63.16 237 VAL A N 1
ATOM 1839 C CA . VAL A 1 237 ? 15.027 3.515 -10.469 1.00 63.16 237 VAL A CA 1
ATOM 1840 C C . VAL A 1 237 ? 16.390 2.842 -10.652 1.00 63.16 237 VAL A C 1
ATOM 1842 O O . VAL A 1 237 ? 16.455 1.619 -10.729 1.00 63.16 237 VAL A O 1
ATOM 1845 N N . MET A 1 238 ? 17.477 3.607 -10.804 1.00 68.56 238 MET A N 1
ATOM 1846 C CA . MET A 1 238 ? 18.825 3.071 -11.087 1.00 68.56 238 MET A CA 1
ATOM 1847 C C . MET A 1 238 ? 18.849 2.082 -12.272 1.00 68.56 238 MET A C 1
ATOM 1849 O O . MET A 1 238 ? 19.337 0.956 -12.153 1.00 68.56 238 MET A O 1
ATOM 1853 N N . GLY A 1 239 ? 18.238 2.446 -13.405 1.00 65.56 239 GLY A N 1
ATOM 1854 C CA . GLY A 1 239 ? 18.114 1.553 -14.569 1.00 65.56 239 GLY A CA 1
ATOM 1855 C C . GLY A 1 239 ? 17.026 0.479 -14.437 1.00 65.56 239 GLY A C 1
ATOM 1856 O O . GLY A 1 239 ? 16.897 -0.382 -15.309 1.00 65.56 239 GLY A O 1
ATOM 1857 N N . ARG A 1 240 ? 16.226 0.504 -13.363 1.00 73.06 240 ARG A N 1
ATOM 1858 C CA . ARG A 1 240 ? 15.119 -0.435 -13.126 1.00 73.06 240 ARG A CA 1
ATOM 1859 C C . ARG A 1 240 ? 13.779 0.222 -13.380 1.00 73.06 240 ARG A C 1
ATOM 1861 O O . ARG A 1 240 ? 13.533 1.363 -12.998 1.00 73.06 240 ARG A O 1
ATOM 1868 N N . THR A 1 241 ? 12.874 -0.539 -13.968 1.00 78.88 241 THR A N 1
ATOM 1869 C CA . THR A 1 241 ? 11.508 -0.096 -14.221 1.00 78.88 241 THR A CA 1
ATOM 1870 C C . THR A 1 241 ? 10.612 -0.663 -13.134 1.00 78.88 241 THR A C 1
ATOM 1872 O O . THR A 1 241 ? 10.623 -1.872 -12.912 1.00 78.88 241 THR A O 1
ATOM 1875 N N . GLY A 1 242 ? 9.865 0.191 -12.429 1.00 80.75 242 GLY A N 1
ATOM 1876 C CA . GLY A 1 242 ? 8.852 -0.270 -11.479 1.00 80.75 242 GLY A CA 1
ATOM 1877 C C . GLY A 1 242 ? 7.773 -1.100 -12.181 1.00 80.75 242 GLY A C 1
ATOM 1878 O O . GLY A 1 242 ? 7.367 -0.752 -13.290 1.00 80.75 242 GLY A O 1
ATOM 1879 N N . THR A 1 243 ? 7.319 -2.173 -11.539 1.00 83.31 243 THR A N 1
ATOM 1880 C CA . THR A 1 243 ? 6.251 -3.038 -12.057 1.00 83.31 243 THR A CA 1
ATOM 1881 C C . THR A 1 243 ? 4.899 -2.342 -11.963 1.00 83.31 243 THR A C 1
ATOM 1883 O O . THR A 1 243 ? 4.576 -1.730 -10.939 1.00 83.31 243 THR A O 1
ATOM 1886 N N . ASP A 1 244 ? 4.076 -2.491 -12.997 1.00 78.25 244 ASP A N 1
ATOM 1887 C CA . ASP A 1 244 ? 2.672 -2.104 -12.932 1.00 78.25 244 ASP A CA 1
ATOM 1888 C C . ASP A 1 244 ? 1.903 -3.042 -11.986 1.00 78.25 244 ASP A C 1
ATOM 1890 O O . ASP A 1 244 ? 1.914 -4.260 -12.149 1.00 78.25 244 ASP A O 1
ATOM 1894 N N . SER A 1 245 ? 1.184 -2.473 -11.015 1.00 79.81 245 SER A N 1
ATOM 1895 C CA . SER A 1 245 ? 0.287 -3.217 -10.112 1.00 79.81 245 SER A CA 1
ATOM 1896 C C . SER A 1 245 ? 0.987 -4.233 -9.198 1.00 79.81 245 SER A C 1
ATOM 1898 O O . SER A 1 245 ? 0.544 -5.376 -9.078 1.00 79.81 245 SER A O 1
ATOM 1900 N N . SER A 1 246 ? 2.069 -3.832 -8.517 1.00 89.06 246 SER A N 1
ATOM 1901 C CA . SER A 1 246 ? 2.682 -4.711 -7.508 1.00 89.06 246 SER A CA 1
ATOM 1902 C C . SER A 1 246 ? 1.752 -4.914 -6.304 1.00 89.06 246 SER A C 1
ATOM 1904 O O . SER A 1 246 ? 1.025 -4.003 -5.911 1.00 89.06 246 SER A O 1
ATOM 1906 N N . VAL A 1 247 ? 1.771 -6.100 -5.700 1.00 92.19 247 VAL A N 1
ATOM 1907 C CA . VAL A 1 247 ? 0.911 -6.482 -4.577 1.00 92.19 247 VAL A CA 1
ATOM 1908 C C . VAL A 1 247 ? 1.753 -6.824 -3.357 1.00 92.19 247 VAL A C 1
ATOM 1910 O O . VAL A 1 247 ? 2.739 -7.563 -3.447 1.00 92.19 247 VAL A O 1
ATOM 1913 N N . ASN A 1 248 ? 1.329 -6.335 -2.196 1.00 94.00 248 ASN A N 1
ATOM 1914 C CA . ASN A 1 248 ? 1.914 -6.699 -0.912 1.00 94.00 248 ASN A CA 1
ATOM 1915 C C . ASN A 1 248 ? 0.851 -7.078 0.116 1.00 94.00 248 ASN A C 1
ATOM 1917 O O . ASN A 1 248 ? -0.294 -6.634 0.048 1.00 94.00 248 ASN A O 1
ATOM 1921 N N . LEU A 1 249 ? 1.254 -7.899 1.079 1.00 96.75 249 LEU A N 1
ATOM 1922 C CA . LEU A 1 249 ? 0.512 -8.133 2.308 1.00 96.75 249 LEU A CA 1
ATOM 1923 C C . LEU A 1 249 ? 0.745 -6.976 3.274 1.00 96.75 249 LEU A C 1
ATOM 1925 O O . LEU A 1 249 ? 1.834 -6.395 3.303 1.00 96.75 249 LEU A O 1
ATOM 1929 N N . LEU A 1 250 ? -0.269 -6.692 4.086 1.00 96.25 250 LEU A N 1
ATOM 1930 C CA . LEU A 1 250 ? -0.207 -5.758 5.203 1.00 96.25 250 LEU A CA 1
ATOM 1931 C C . LEU A 1 250 ? -0.674 -6.456 6.482 1.00 96.25 250 LEU A C 1
ATOM 1933 O O . LEU A 1 250 ? -1.643 -7.221 6.470 1.00 96.25 250 LEU A O 1
ATOM 1937 N N . GLY A 1 251 ? -0.005 -6.167 7.591 1.00 97.00 251 GLY A N 1
ATOM 1938 C CA . GLY A 1 251 ? -0.433 -6.562 8.927 1.00 97.00 251 GLY A CA 1
ATOM 1939 C C . GLY A 1 251 ? -0.137 -5.445 9.913 1.00 97.00 251 GLY A C 1
ATOM 1940 O O . GLY A 1 251 ? 0.980 -4.932 9.935 1.00 97.00 251 GLY A O 1
ATOM 1941 N N . ARG A 1 252 ? -1.120 -5.055 10.725 1.00 96.88 252 ARG A N 1
ATOM 1942 C CA . ARG A 1 252 ? -0.962 -3.933 11.657 1.00 96.88 252 ARG A CA 1
ATOM 1943 C C . ARG A 1 252 ? -1.775 -4.070 12.930 1.00 96.88 252 ARG A C 1
ATOM 1945 O O . ARG A 1 252 ? -2.839 -4.689 12.961 1.00 96.88 252 ARG A O 1
ATOM 1952 N N . LEU A 1 253 ? -1.259 -3.445 13.977 1.00 96.75 253 LEU A N 1
ATOM 1953 C CA . LEU A 1 253 ? -1.892 -3.302 15.277 1.00 96.75 253 LEU A CA 1
ATOM 1954 C C . LEU A 1 253 ? -2.028 -1.817 15.592 1.00 96.75 253 LEU A C 1
ATOM 1956 O O . LEU A 1 253 ? -1.084 -1.050 15.403 1.00 96.75 253 LEU A O 1
ATOM 1960 N N . LYS A 1 254 ? -3.194 -1.419 16.097 1.00 95.00 254 LYS A N 1
ATOM 1961 C CA . LYS A 1 254 ? -3.470 -0.044 16.511 1.00 95.00 254 LYS A CA 1
ATOM 1962 C C . LYS A 1 254 ? -3.927 -0.016 17.957 1.00 95.00 254 LYS A C 1
ATOM 1964 O O . LYS A 1 254 ? -4.663 -0.903 18.400 1.00 95.00 254 LYS A O 1
ATOM 1969 N N . MET A 1 255 ? -3.513 1.013 18.681 1.00 93.31 255 MET A N 1
ATOM 1970 C CA . MET A 1 255 ? -3.994 1.276 20.032 1.00 93.31 255 MET A CA 1
ATOM 1971 C C . MET A 1 255 ? -4.174 2.772 20.266 1.00 93.31 255 MET A C 1
ATOM 1973 O O . MET A 1 255 ? -3.371 3.580 19.803 1.00 93.31 255 MET A O 1
ATOM 1977 N N . GLY A 1 256 ? -5.217 3.150 20.997 1.00 91.44 256 GLY A N 1
ATOM 1978 C CA . GLY A 1 256 ? -5.426 4.542 21.378 1.00 91.44 256 GLY A CA 1
ATOM 1979 C C . GLY A 1 256 ? -6.868 4.860 21.734 1.00 91.44 256 GLY A C 1
ATOM 1980 O O . GLY A 1 256 ? -7.585 4.041 22.305 1.00 91.44 256 GLY A O 1
ATOM 1981 N N . SER A 1 257 ? -7.278 6.078 21.409 1.00 88.31 257 SER A N 1
ATOM 1982 C CA . SER A 1 257 ? -8.651 6.561 21.564 1.00 88.31 257 SER A CA 1
ATOM 1983 C C . SER A 1 257 ? -9.460 6.336 20.282 1.00 88.31 257 SER A C 1
ATOM 1985 O O . SER A 1 257 ? -8.924 5.910 19.263 1.00 88.31 257 SER A O 1
ATOM 1987 N N . GLU A 1 258 ? -10.753 6.656 20.306 1.00 84.38 258 GLU A N 1
ATOM 1988 C CA . GLU A 1 258 ? -11.602 6.610 19.104 1.00 84.38 258 GLU A CA 1
ATOM 1989 C C . GLU A 1 258 ? -11.262 7.689 18.069 1.00 84.38 258 GLU A C 1
ATOM 1991 O O . GLU A 1 258 ? -11.679 7.567 16.925 1.00 84.38 258 GLU A O 1
ATOM 1996 N N . THR A 1 259 ? -10.499 8.719 18.447 1.00 87.12 259 THR A N 1
ATOM 1997 C CA . THR A 1 259 ? -10.121 9.830 17.559 1.00 87.12 259 THR A CA 1
ATOM 1998 C C . THR A 1 259 ? -8.664 9.751 17.127 1.00 87.12 259 THR A C 1
ATOM 2000 O O . THR A 1 259 ? -8.349 10.089 15.994 1.00 87.12 259 THR A O 1
ATOM 2003 N N . VAL A 1 260 ? -7.767 9.307 18.008 1.00 90.81 260 VAL A N 1
ATOM 2004 C CA . VAL A 1 260 ? -6.324 9.238 17.743 1.00 90.81 260 VAL A CA 1
ATOM 2005 C C . VAL A 1 260 ? -5.785 7.877 18.148 1.00 90.81 260 VAL A C 1
ATOM 2007 O O . VAL A 1 260 ? -5.975 7.459 19.295 1.00 90.81 260 VAL A O 1
ATOM 2010 N N . MET A 1 261 ? -5.084 7.215 17.228 1.00 93.94 261 MET A N 1
ATOM 2011 C CA . MET A 1 261 ? -4.439 5.925 17.461 1.00 93.94 261 MET A CA 1
ATOM 2012 C C . MET A 1 261 ? -2.984 5.932 17.021 1.00 93.94 261 MET A C 1
ATOM 2014 O O . MET A 1 261 ? -2.625 6.534 16.013 1.00 93.94 261 MET A O 1
ATOM 2018 N N . PHE A 1 262 ? -2.174 5.195 17.767 1.00 95.88 262 PHE A N 1
ATOM 2019 C CA . PHE A 1 262 ? -0.852 4.773 17.349 1.00 95.88 262 PHE A CA 1
ATOM 2020 C C . PHE A 1 262 ? -0.960 3.476 16.544 1.00 95.88 262 PHE A C 1
ATOM 2022 O O . PHE A 1 262 ? -1.731 2.589 16.916 1.00 95.88 262 PHE A O 1
ATOM 2029 N N . GLU A 1 263 ? -0.189 3.365 15.468 1.00 95.94 263 GLU A N 1
ATOM 2030 C CA . GLU A 1 263 ? -0.157 2.228 14.549 1.00 95.94 263 GLU A CA 1
ATOM 2031 C C . GLU A 1 263 ? 1.260 1.639 14.490 1.00 95.94 263 GLU A C 1
ATOM 2033 O O . GLU A 1 263 ? 2.246 2.361 14.373 1.00 95.94 263 GLU A O 1
ATOM 2038 N N . LEU A 1 264 ? 1.358 0.314 14.568 1.00 96.00 264 LEU A N 1
ATOM 2039 C CA . LEU A 1 264 ? 2.563 -0.449 14.253 1.00 96.00 264 LEU A CA 1
ATOM 2040 C C . LEU A 1 264 ? 2.192 -1.458 13.174 1.00 96.00 264 LEU A C 1
ATOM 2042 O O . LEU A 1 264 ? 1.254 -2.238 13.366 1.00 96.00 264 LEU A O 1
ATOM 2046 N N . GLY A 1 265 ? 2.941 -1.487 12.078 1.00 95.44 265 GLY A N 1
ATOM 2047 C CA . GLY A 1 265 ? 2.656 -2.403 10.986 1.00 95.44 265 GLY A CA 1
ATOM 2048 C C . GLY A 1 265 ? 3.879 -2.945 10.268 1.00 95.44 265 GLY A C 1
ATOM 2049 O O . GLY A 1 265 ? 5.013 -2.497 10.451 1.00 95.44 265 GLY A O 1
ATOM 2050 N N . THR A 1 266 ? 3.611 -3.970 9.471 1.00 95.94 266 THR A N 1
ATOM 2051 C CA . THR A 1 266 ? 4.565 -4.675 8.624 1.00 95.94 266 THR A CA 1
ATOM 2052 C C . THR A 1 266 ? 3.946 -4.922 7.257 1.00 95.94 266 THR A C 1
ATOM 2054 O O . THR A 1 266 ? 2.740 -5.163 7.140 1.00 95.94 266 THR A O 1
ATOM 2057 N N . GLU A 1 267 ? 4.775 -4.875 6.224 1.00 95.31 267 GLU A N 1
ATOM 2058 C CA . GLU A 1 267 ? 4.378 -5.130 4.846 1.00 95.31 267 GLU A CA 1
ATOM 2059 C C . GLU A 1 267 ? 5.367 -6.081 4.180 1.00 95.31 267 GLU A C 1
ATOM 2061 O O . GLU A 1 267 ? 6.583 -5.984 4.370 1.00 95.31 267 GLU A O 1
ATOM 2066 N N . LEU A 1 268 ? 4.834 -6.989 3.366 1.00 93.44 268 LEU A N 1
ATOM 2067 C CA . LEU A 1 268 ? 5.608 -7.979 2.626 1.00 93.44 268 LEU A CA 1
ATOM 2068 C C . LEU A 1 268 ? 5.128 -8.013 1.179 1.00 93.44 268 LEU A C 1
ATOM 2070 O O . LEU A 1 268 ? 3.996 -8.417 0.913 1.00 93.44 268 LEU A O 1
ATOM 2074 N N . TRP A 1 269 ? 5.983 -7.613 0.242 1.00 91.31 269 TRP A N 1
ATOM 2075 C CA . TRP A 1 269 ? 5.676 -7.697 -1.182 1.00 91.31 269 TRP A CA 1
ATOM 2076 C C . TRP A 1 269 ? 5.615 -9.157 -1.626 1.00 91.31 269 TRP A C 1
ATOM 2078 O O . TRP A 1 269 ? 6.533 -9.936 -1.369 1.00 91.31 269 TRP A O 1
ATOM 2088 N N . LEU A 1 270 ? 4.509 -9.513 -2.280 1.00 88.38 270 LEU A N 1
ATOM 2089 C CA . LEU A 1 270 ? 4.276 -10.835 -2.863 1.00 88.38 270 LEU A CA 1
ATOM 2090 C C . LEU A 1 270 ? 4.717 -10.891 -4.324 1.00 88.38 270 LEU A C 1
ATOM 2092 O O . LEU A 1 270 ? 5.079 -11.953 -4.823 1.00 88.38 270 LEU A O 1
ATOM 2096 N N . THR A 1 271 ? 4.656 -9.753 -5.012 1.00 87.25 271 THR A N 1
ATOM 2097 C CA . THR A 1 271 ? 5.057 -9.624 -6.411 1.00 87.25 271 THR A CA 1
ATOM 2098 C C . THR A 1 271 ? 6.288 -8.740 -6.537 1.00 87.25 271 THR A C 1
ATOM 2100 O O . THR A 1 271 ? 6.555 -7.883 -5.690 1.00 87.25 271 THR A O 1
ATOM 2103 N N . LYS A 1 272 ? 6.978 -8.874 -7.670 1.00 83.88 272 LYS A N 1
ATOM 2104 C CA . LYS A 1 272 ? 8.140 -8.056 -8.014 1.00 83.88 272 LYS A CA 1
ATOM 2105 C C . LYS A 1 272 ? 7.783 -6.571 -8.001 1.00 83.88 272 LYS A C 1
ATOM 2107 O O . LYS A 1 272 ? 6.818 -6.153 -8.642 1.00 83.88 272 LYS A O 1
ATOM 2112 N N . LEU A 1 273 ? 8.596 -5.778 -7.309 1.00 83.81 273 LEU A N 1
ATOM 2113 C CA . LEU A 1 273 ? 8.498 -4.316 -7.320 1.00 83.81 273 LEU A CA 1
ATOM 2114 C C . LEU A 1 273 ? 9.086 -3.707 -8.606 1.00 83.81 273 LEU A C 1
ATOM 2116 O O . LEU A 1 273 ? 8.677 -2.620 -9.008 1.00 83.81 273 LEU A O 1
ATOM 2120 N N . PHE A 1 274 ? 10.011 -4.420 -9.259 1.00 83.44 274 PHE A N 1
ATOM 2121 C CA . PHE A 1 274 ? 10.662 -4.010 -10.504 1.00 83.44 274 PHE A CA 1
ATOM 2122 C C . PHE A 1 274 ? 10.542 -5.094 -11.577 1.00 83.44 274 PHE A C 1
ATOM 2124 O O . PHE A 1 274 ? 10.734 -6.274 -11.288 1.00 83.44 274 PHE A O 1
ATOM 2131 N N . GLU A 1 275 ? 10.298 -4.688 -12.821 1.00 78.19 275 GLU A N 1
ATOM 2132 C CA . GLU A 1 275 ? 10.111 -5.590 -13.966 1.00 78.19 275 GLU A CA 1
ATOM 2133 C C . GLU A 1 275 ? 11.385 -6.384 -14.281 1.00 78.19 275 GLU A C 1
ATOM 2135 O O . GLU A 1 275 ? 11.333 -7.581 -14.544 1.00 78.19 275 GLU A O 1
ATOM 2140 N N . ASN A 1 276 ? 12.542 -5.724 -14.183 1.00 70.06 276 ASN A N 1
ATOM 2141 C CA . ASN A 1 276 ? 13.838 -6.267 -14.600 1.00 70.06 276 ASN A CA 1
ATOM 2142 C C . ASN A 1 276 ? 14.673 -6.807 -13.423 1.00 70.06 276 ASN A C 1
ATOM 2144 O O . ASN A 1 276 ? 15.896 -6.893 -13.526 1.00 70.06 276 ASN A O 1
ATOM 2148 N N . TYR A 1 277 ? 14.045 -7.108 -12.279 1.00 70.62 277 TYR A N 1
ATOM 2149 C CA . TYR A 1 277 ? 14.744 -7.626 -11.099 1.00 70.62 277 TYR A CA 1
ATOM 2150 C C . TYR A 1 277 ? 13.914 -8.702 -10.393 1.00 70.62 277 TYR A C 1
ATOM 2152 O O . TYR A 1 277 ? 12.952 -8.403 -9.685 1.00 70.62 277 TYR A O 1
ATOM 2160 N N . GLU A 1 278 ? 14.279 -9.968 -10.598 1.00 63.28 278 GLU A N 1
ATOM 2161 C CA . GLU A 1 278 ? 13.418 -11.095 -10.227 1.00 63.28 278 GLU A CA 1
ATOM 2162 C C . GLU A 1 278 ? 13.523 -11.528 -8.756 1.00 63.28 278 GLU A C 1
ATOM 2164 O O . GLU A 1 278 ? 12.564 -12.088 -8.230 1.00 63.28 278 GLU A O 1
ATOM 2169 N N . ASP A 1 279 ? 14.620 -11.188 -8.071 1.00 70.38 279 ASP A N 1
ATOM 2170 C CA . ASP A 1 279 ? 14.980 -11.765 -6.764 1.00 70.38 279 ASP A CA 1
ATOM 2171 C C . ASP A 1 279 ? 14.771 -10.820 -5.563 1.00 70.38 279 ASP A C 1
ATOM 2173 O O . ASP A 1 279 ? 15.371 -10.994 -4.495 1.00 70.38 279 ASP A O 1
ATOM 2177 N N . PHE A 1 280 ? 13.943 -9.780 -5.710 1.00 80.62 280 PHE A N 1
ATOM 2178 C CA . PHE A 1 280 ? 13.679 -8.821 -4.633 1.00 80.62 280 PHE A CA 1
ATOM 2179 C C . PHE A 1 280 ? 12.202 -8.724 -4.272 1.00 80.62 280 PHE A C 1
ATOM 2181 O O . PHE A 1 280 ? 11.395 -8.187 -5.030 1.00 80.62 280 PHE A O 1
ATOM 2188 N N . ASN A 1 281 ? 11.906 -9.127 -3.038 1.00 83.69 281 ASN A N 1
ATOM 2189 C CA . ASN A 1 281 ? 10.667 -8.791 -2.355 1.00 83.69 281 ASN A CA 1
ATOM 2190 C C . ASN A 1 281 ? 10.958 -7.719 -1.308 1.00 83.69 281 ASN A C 1
ATOM 2192 O O . ASN A 1 281 ? 11.782 -7.910 -0.402 1.00 83.69 281 ASN A O 1
ATOM 2196 N N . MET A 1 282 ? 10.279 -6.584 -1.450 1.00 88.56 282 MET A N 1
ATOM 2197 C CA . MET A 1 282 ? 10.365 -5.519 -0.470 1.00 88.56 282 MET A CA 1
ATOM 2198 C C . MET A 1 282 ? 9.683 -5.950 0.828 1.00 88.56 282 MET A C 1
ATOM 2200 O O . MET A 1 282 ? 8.600 -6.536 0.823 1.00 88.56 282 MET A O 1
ATOM 2204 N N . THR A 1 283 ? 10.317 -5.636 1.946 1.00 92.50 283 THR A N 1
ATOM 2205 C CA . THR A 1 283 ? 9.703 -5.684 3.268 1.00 92.50 283 THR A CA 1
ATOM 2206 C C . THR A 1 283 ? 9.759 -4.300 3.873 1.00 92.50 283 THR A C 1
ATOM 2208 O O . THR A 1 283 ? 10.738 -3.575 3.675 1.00 92.50 283 THR A O 1
ATOM 2211 N N . SER A 1 284 ? 8.714 -3.926 4.601 1.00 94.25 284 SER A N 1
ATOM 2212 C CA . SER A 1 284 ? 8.689 -2.671 5.340 1.00 94.25 284 SER A CA 1
ATOM 2213 C C . SER A 1 284 ? 8.164 -2.893 6.754 1.00 94.25 284 SER A C 1
ATOM 2215 O O . SER A 1 284 ? 7.296 -3.731 6.990 1.00 94.25 284 SER A O 1
ATOM 2217 N N . ILE A 1 285 ? 8.722 -2.150 7.704 1.00 94.00 285 ILE A N 1
ATOM 2218 C CA . ILE A 1 285 ? 8.133 -1.950 9.028 1.00 94.00 285 ILE A CA 1
ATOM 2219 C C . ILE A 1 285 ? 7.793 -0.479 9.166 1.00 94.00 285 ILE A C 1
ATOM 2221 O O . ILE A 1 285 ? 8.509 0.374 8.631 1.00 94.00 285 ILE A O 1
ATOM 2225 N N . TYR A 1 286 ? 6.715 -0.169 9.870 1.00 95.44 286 TYR A N 1
ATOM 2226 C CA . TYR A 1 286 ? 6.302 1.214 10.005 1.00 95.44 286 TYR A CA 1
ATOM 2227 C C . TYR A 1 286 ? 5.604 1.509 11.327 1.00 95.44 286 TYR A C 1
ATOM 2229 O O . TYR A 1 286 ? 5.017 0.633 11.968 1.00 95.44 286 TYR A O 1
ATOM 2237 N N . LEU A 1 287 ? 5.720 2.770 11.727 1.00 96.31 287 LEU A N 1
ATOM 2238 C CA . LEU A 1 287 ? 5.162 3.350 12.940 1.00 96.31 287 LEU A CA 1
ATOM 2239 C C . LEU A 1 287 ? 4.356 4.580 12.548 1.00 96.31 287 LEU A C 1
ATOM 2241 O O . LEU A 1 287 ? 4.849 5.410 11.785 1.00 96.31 287 LEU A O 1
ATOM 2245 N N . GLY A 1 288 ? 3.145 4.696 13.073 1.00 95.25 288 GLY A N 1
ATOM 2246 C CA . GLY A 1 288 ? 2.162 5.626 12.546 1.00 95.25 288 GLY A CA 1
ATOM 2247 C C . GLY A 1 288 ? 1.284 6.295 13.581 1.00 95.25 288 GLY A C 1
ATOM 2248 O O . GLY A 1 288 ? 1.090 5.797 14.693 1.00 95.25 288 GLY A O 1
ATOM 2249 N N . LEU A 1 289 ? 0.719 7.426 13.175 1.00 95.31 289 LEU A N 1
ATOM 2250 C CA . LEU A 1 289 ? -0.378 8.093 13.858 1.00 95.31 289 LEU A CA 1
ATOM 2251 C C . LEU A 1 289 ? -1.589 8.151 12.939 1.00 95.31 289 LEU A C 1
ATOM 2253 O O . LEU A 1 289 ? -1.482 8.455 11.752 1.00 95.31 289 LEU A O 1
ATOM 2257 N N . ARG A 1 290 ? -2.759 7.903 13.520 1.00 94.88 290 ARG A N 1
ATOM 2258 C CA . ARG A 1 290 ? -4.027 7.882 12.803 1.00 94.88 290 ARG A CA 1
ATOM 2259 C C . ARG A 1 290 ? -5.062 8.754 13.485 1.00 94.88 290 ARG A C 1
ATOM 2261 O O . ARG A 1 290 ? -5.247 8.654 14.696 1.00 94.88 290 ARG A O 1
ATOM 2268 N N . PHE A 1 291 ? -5.767 9.546 12.687 1.00 92.88 291 PHE A N 1
ATOM 2269 C CA . PHE A 1 291 ? -6.786 10.496 13.116 1.00 92.88 291 PHE A CA 1
ATOM 2270 C C . PHE A 1 291 ? -8.132 10.118 12.500 1.00 92.88 291 PHE A C 1
ATOM 2272 O O . PHE A 1 291 ? -8.287 10.190 11.284 1.00 92.88 291 PHE A O 1
ATOM 2279 N N . TYR A 1 292 ? -9.089 9.702 13.325 1.00 90.12 292 TYR A N 1
ATOM 2280 C CA . TYR A 1 292 ? -10.429 9.283 12.915 1.00 90.12 292 TYR A CA 1
ATOM 2281 C C . TYR A 1 292 ? -11.431 10.437 13.009 1.00 90.12 292 TYR A C 1
ATOM 2283 O O . TYR A 1 292 ? -11.525 11.086 14.056 1.00 90.12 292 TYR A O 1
ATOM 2291 N N . PHE A 1 293 ? -12.227 10.639 11.958 1.00 87.69 293 PHE A N 1
ATOM 2292 C CA . PHE A 1 293 ? -13.270 11.668 11.865 1.00 87.69 293 PHE A CA 1
ATOM 2293 C C . PHE A 1 293 ? -14.564 11.163 11.209 1.00 87.69 293 PHE A C 1
ATOM 2295 O O . PHE A 1 293 ? -14.549 10.076 10.579 1.00 87.69 293 PHE A O 1
#

Foldseek 3Di:
DVVVPVVVVVVVVVVLVVVVVPPPPPPQFWWFWWQFQVQQFIDIDTPPDDDPRTHTQGIGHSDRVVVVVVCVVPPPDRGHDPVVSVVVVVVVPDDDDDDDDDDDDDDDDDDDDDDDDDDDDDDPPVPPPPQQFKKKKKKKKWKQCCVVLVHPDSTWIKMKIWMKGWDDDFKIKMKTKMKMKTWDARPPPDRDIKIKIKMKMWIKIKGWDDDPQKIKMKMKTKMWIAQIFIPDPVGASNVWTFDGTWMKIKIKMWMDHSFKIKMWIKIWTPDDRTPP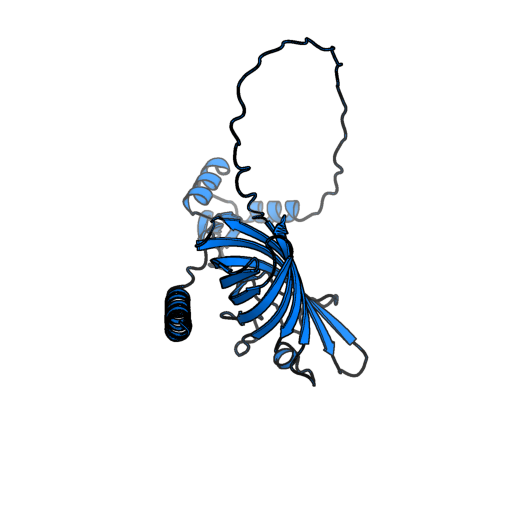DHPDIMIMIMIMMMGGD